Protein AF-A0A225VNF2-F1 (afdb_monomer_lite)

Foldseek 3Di:
DPELPVVDAQPAFLFWAFDAFDQDPDPDDLQVVCVVRVHDQRPEPPPPDAEAQDPVQKHAYPHPDDAFAKKFKDKAPRTFDIDSGCCVVPVVRMDGHQLLVVPDQKIKIKMWTWGRRDGGIGIHIHIGIYGDNHPPPPDDDDDDDDDDDDDDDDDDDDDDDDDDDDDDPDDDPDDDDPDPAQQKAFDVVQNVCGVVQSVVVVVVSHDPNTMDGD

pLDDT: mean 75.97, std 22.88, range [27.72, 98.06]

Sequence (214 aa):
MPTFSDIYNKNAPSAFKDGTPGPYTGTEGIKDLADAAGSTCGKTDTKAAPVAAPSNGVVTFDISAVHIGPCELWLDDTLMANATNCWTTYADKTIPLDYSKCSGSQCQIRWVWLATHNDPWEIFDNCVNVVGGSSASTGTTTDKPTTEMPSPTPVLPSSASSDTTPGTVAPSNASISSSNACSFRGNAGNEKYNDWCESNCNAGYCPASLCEAC

Organism: NCBI:txid4795

Radius of gyration: 23.55 Å; chains: 1; bounding box: 59×45×67 Å

Secondary structure (DSSP, 8-state):
--EE--TTTTTS-SEEE---SSS----S-HHHHHHHTT-SSTT--TTSPPEEPPTT-EEEE-------S-EEEEETTEEEEEESSHHHHTTTSEEE--GGG--SSSEEEEEEEEE-SSSSEEEEEEEEEEE--S----------------PPPPPPPPP----------PPP-------S--SEEEPTT-GGGHHHHHHHHTTT---TTTEEE-

Structure (mmCIF, N/CA/C/O backbone):
data_AF-A0A225VNF2-F1
#
_entry.id   AF-A0A225VNF2-F1
#
loop_
_atom_site.group_PDB
_atom_site.id
_atom_site.type_symbol
_atom_site.label_atom_id
_atom_site.label_alt_id
_atom_site.label_comp_id
_atom_site.label_asym_id
_atom_site.label_entity_id
_atom_site.label_seq_id
_atom_site.pdbx_PDB_ins_code
_atom_site.Cartn_x
_atom_site.Cartn_y
_atom_site.Cartn_z
_atom_site.occupancy
_atom_site.B_iso_or_equiv
_atom_site.auth_seq_id
_atom_site.auth_comp_id
_atom_site.auth_asym_id
_atom_site.auth_atom_id
_atom_site.pdbx_PDB_model_num
ATOM 1 N N . MET A 1 1 ? -0.288 -0.025 22.483 1.00 36.25 1 MET A N 1
ATOM 2 C CA . MET A 1 1 ? -0.308 0.605 21.149 1.00 36.25 1 MET A CA 1
ATOM 3 C C . MET A 1 1 ? -0.497 -0.519 20.147 1.00 36.25 1 MET A C 1
ATOM 5 O O . MET A 1 1 ? 0.187 -1.519 20.340 1.00 36.25 1 MET A O 1
ATOM 9 N N . PRO A 1 2 ? -1.409 -0.433 19.164 1.00 41.34 2 PRO A N 1
ATOM 10 C CA . PRO A 1 2 ? -1.357 -1.298 17.990 1.00 41.34 2 PRO A CA 1
ATOM 11 C C . PRO A 1 2 ? -0.061 -0.981 17.249 1.00 41.34 2 PRO A C 1
ATOM 13 O O . PRO A 1 2 ? 0.003 -0.139 16.362 1.00 41.34 2 PRO A O 1
A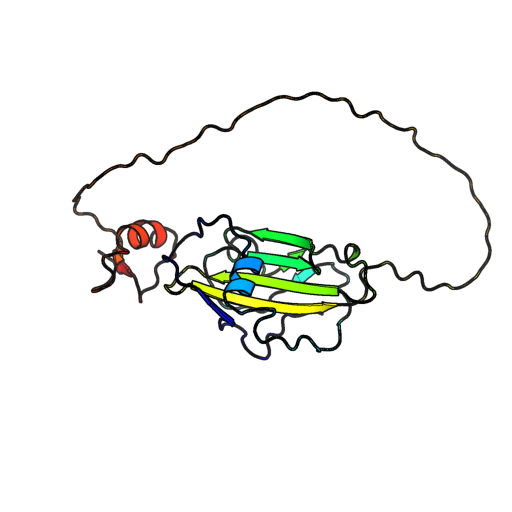TOM 16 N N . THR A 1 3 ? 1.020 -1.591 17.701 1.00 42.09 3 THR A N 1
ATOM 17 C CA . THR A 1 3 ? 2.188 -1.777 16.870 1.00 42.09 3 THR A CA 1
ATOM 18 C C . THR A 1 3 ? 1.824 -2.912 15.933 1.00 42.09 3 THR A C 1
ATOM 20 O O . THR A 1 3 ? 1.330 -3.948 16.387 1.00 42.09 3 THR A O 1
ATOM 23 N N . PHE A 1 4 ? 2.068 -2.736 14.636 1.00 47.78 4 PHE A N 1
ATOM 24 C CA . PHE A 1 4 ? 2.237 -3.870 13.734 1.00 47.78 4 PHE A CA 1
ATOM 25 C C . PHE A 1 4 ? 3.517 -4.593 14.170 1.00 47.78 4 PHE A C 1
ATOM 27 O O . PHE A 1 4 ? 4.576 -4.468 13.563 1.00 47.78 4 PHE A O 1
ATOM 34 N N . SER A 1 5 ? 3.443 -5.259 15.324 1.00 44.66 5 SER A N 1
ATOM 35 C CA . SER A 1 5 ? 4.448 -6.182 15.810 1.00 44.66 5 SER A CA 1
ATOM 36 C C . SER A 1 5 ? 4.280 -7.406 14.948 1.00 44.66 5 SER A C 1
ATOM 38 O O . SER A 1 5 ? 3.550 -8.335 15.289 1.00 44.66 5 SER A O 1
ATOM 40 N N . ASP A 1 6 ? 4.884 -7.353 13.778 1.00 46.56 6 ASP A N 1
ATOM 41 C CA . ASP A 1 6 ? 4.916 -8.477 12.881 1.00 46.56 6 ASP A CA 1
ATOM 42 C C . ASP A 1 6 ? 5.783 -9.576 13.516 1.00 46.56 6 ASP A C 1
ATOM 44 O O . ASP A 1 6 ? 6.998 -9.649 13.323 1.00 46.56 6 ASP A O 1
ATOM 48 N N . ILE A 1 7 ? 5.158 -10.395 14.367 1.00 41.72 7 ILE A N 1
ATOM 49 C CA . ILE A 1 7 ? 5.797 -11.533 15.036 1.00 41.72 7 ILE A CA 1
ATOM 50 C C . ILE A 1 7 ? 6.210 -12.599 14.004 1.00 41.72 7 ILE A C 1
ATOM 52 O O . ILE A 1 7 ? 7.045 -13.444 14.325 1.00 41.72 7 ILE A O 1
ATOM 56 N N . TYR A 1 8 ? 5.708 -12.553 12.762 1.00 42.06 8 TYR A N 1
ATOM 57 C CA . TYR A 1 8 ? 5.898 -13.641 11.801 1.00 42.06 8 TYR A CA 1
ATOM 58 C C . TYR A 1 8 ? 6.551 -13.261 10.463 1.00 42.06 8 TYR A C 1
ATOM 60 O O . TYR A 1 8 ? 6.953 -14.178 9.748 1.00 42.06 8 TYR A O 1
ATOM 68 N N . ASN A 1 9 ? 6.704 -11.980 10.112 1.00 52.78 9 ASN A N 1
ATOM 69 C CA . ASN A 1 9 ? 7.123 -11.578 8.765 1.00 52.78 9 ASN A CA 1
ATOM 70 C C . ASN A 1 9 ? 7.667 -10.133 8.635 1.00 52.78 9 ASN A C 1
ATOM 72 O O . ASN A 1 9 ? 7.593 -9.581 7.544 1.00 52.78 9 ASN A O 1
ATOM 76 N N . LYS A 1 10 ? 8.257 -9.528 9.685 1.00 59.28 10 LYS A N 1
ATOM 77 C CA . LYS A 1 10 ? 8.625 -8.084 9.766 1.00 59.28 10 LYS A CA 1
ATOM 78 C C . LYS A 1 10 ? 9.229 -7.434 8.505 1.00 59.28 10 LYS A C 1
ATOM 80 O O . LYS A 1 10 ? 9.106 -6.227 8.328 1.00 59.28 10 LYS A O 1
ATOM 85 N N . ASN A 1 11 ? 9.895 -8.209 7.646 1.00 64.81 11 ASN A N 1
ATOM 86 C CA . ASN A 1 11 ? 10.395 -7.768 6.340 1.00 64.81 11 ASN A CA 1
ATOM 87 C C . ASN A 1 11 ? 10.217 -8.829 5.231 1.00 64.81 11 ASN A C 1
ATOM 89 O O . ASN A 1 11 ? 11.009 -8.867 4.296 1.00 64.81 11 ASN A O 1
ATOM 93 N N . ALA A 1 12 ? 9.244 -9.733 5.344 1.00 79.75 12 ALA A N 1
ATOM 94 C CA . ALA A 1 12 ? 9.012 -10.792 4.369 1.00 79.75 12 ALA A CA 1
ATOM 95 C C . ALA A 1 12 ? 7.619 -10.667 3.729 1.00 79.75 12 ALA A C 1
ATOM 97 O O . ALA A 1 12 ? 6.633 -10.426 4.434 1.00 79.75 12 ALA A O 1
ATOM 98 N N . PRO A 1 13 ? 7.513 -10.870 2.406 1.00 89.69 13 PRO A N 1
ATOM 99 C CA . PRO A 1 13 ? 6.234 -10.837 1.721 1.00 89.69 13 PRO A CA 1
ATOM 100 C C . PRO A 1 13 ? 5.312 -11.968 2.190 1.00 89.69 13 PRO A C 1
ATOM 102 O O . PRO A 1 13 ? 5.735 -13.044 2.628 1.00 89.69 13 PRO A O 1
ATOM 105 N N . SER A 1 14 ? 4.019 -11.694 2.099 1.00 91.38 14 SER A N 1
ATOM 106 C CA . SER A 1 14 ? 2.922 -12.630 2.347 1.00 91.38 14 SER A CA 1
ATOM 107 C C . SER A 1 14 ? 2.459 -13.347 1.077 1.00 91.38 14 SER A C 1
ATOM 109 O O . SER A 1 14 ? 1.988 -14.478 1.153 1.00 91.38 14 SER A O 1
ATOM 111 N N . ALA A 1 15 ? 2.641 -12.708 -0.078 1.00 94.75 15 ALA A N 1
ATOM 112 C CA . ALA A 1 15 ? 2.385 -13.262 -1.397 1.00 94.75 15 ALA A CA 1
ATOM 113 C C . ALA A 1 15 ? 3.291 -12.595 -2.436 1.00 94.75 15 ALA A C 1
ATOM 115 O O . ALA A 1 15 ? 3.963 -11.599 -2.155 1.00 94.75 15 ALA A O 1
ATOM 116 N N . PHE A 1 16 ? 3.283 -13.154 -3.640 1.00 94.69 16 PHE A N 1
ATOM 117 C CA . PHE A 1 16 ? 4.017 -12.643 -4.787 1.00 94.69 16 PHE A CA 1
ATOM 118 C C . PHE A 1 16 ? 3.065 -12.446 -5.957 1.00 94.69 16 PHE A C 1
ATOM 120 O O . PHE A 1 16 ? 2.066 -13.158 -6.085 1.00 94.69 16 PHE A O 1
ATOM 127 N N . LYS A 1 17 ? 3.397 -11.495 -6.822 1.00 94.31 17 LYS A N 1
ATOM 128 C CA . LYS A 1 17 ? 2.670 -11.245 -8.060 1.00 94.31 17 LYS A CA 1
ATOM 129 C C . LYS A 1 17 ? 3.661 -10.912 -9.163 1.00 94.31 17 LYS A C 1
ATOM 131 O O . LYS A 1 17 ? 4.466 -10.007 -8.993 1.00 94.31 17 LYS A O 1
ATOM 136 N N . ASP A 1 18 ? 3.563 -11.598 -10.296 1.00 92.69 18 ASP A N 1
ATOM 137 C CA . ASP A 1 18 ? 4.374 -11.269 -11.469 1.00 92.69 18 ASP A CA 1
ATOM 138 C C . ASP A 1 18 ? 4.169 -9.805 -11.865 1.00 92.69 18 ASP A C 1
ATOM 140 O O . ASP A 1 18 ? 3.033 -9.310 -11.922 1.00 92.69 18 ASP A O 1
ATOM 144 N N . GLY A 1 19 ? 5.270 -9.118 -12.150 1.00 88.69 19 GLY A N 1
ATOM 145 C CA . GLY A 1 19 ? 5.225 -7.715 -12.509 1.00 88.69 19 GLY A CA 1
ATOM 146 C C . GLY A 1 19 ? 6.589 -7.171 -12.891 1.00 88.69 19 GLY A C 1
ATOM 147 O O . GLY A 1 19 ? 7.619 -7.550 -12.340 1.00 88.69 19 GLY A O 1
ATOM 148 N N . THR A 1 20 ? 6.594 -6.255 -13.855 1.00 87.19 20 THR A N 1
ATOM 149 C CA . THR A 1 20 ? 7.816 -5.560 -14.256 1.00 87.19 20 THR A CA 1
ATOM 150 C C . THR A 1 20 ? 8.301 -4.704 -13.086 1.00 87.19 20 THR A C 1
ATOM 152 O O . THR A 1 20 ? 7.505 -3.914 -12.568 1.00 87.19 20 THR A O 1
ATOM 155 N N . PRO A 1 21 ? 9.573 -4.798 -12.663 1.00 86.44 21 PRO A N 1
ATOM 156 C CA . PRO A 1 21 ? 10.113 -3.917 -11.641 1.00 86.44 21 PRO A CA 1
ATOM 157 C C . PRO A 1 21 ? 9.869 -2.444 -12.001 1.00 86.44 21 PRO A C 1
ATOM 159 O O . PRO A 1 21 ? 9.884 -2.085 -13.179 1.00 86.44 21 PRO A O 1
ATOM 162 N N . GLY A 1 22 ? 9.638 -1.585 -11.006 1.00 82.31 22 GLY A N 1
ATOM 163 C CA . GLY A 1 22 ? 9.434 -0.145 -11.178 1.00 82.31 22 GLY A CA 1
ATOM 164 C C . GLY A 1 22 ? 8.163 0.435 -10.595 1.00 82.31 22 GLY A C 1
ATOM 165 O O . GLY A 1 22 ? 7.455 -0.238 -9.854 1.00 82.31 22 GLY A O 1
ATOM 166 N N . PRO A 1 23 ? 7.874 1.713 -10.887 1.00 86.81 23 PRO A N 1
ATOM 167 C CA . PRO A 1 23 ? 6.645 2.347 -10.440 1.00 86.81 23 PRO A CA 1
ATOM 168 C C . PRO A 1 23 ? 5.425 1.539 -10.886 1.00 86.81 23 PRO A C 1
ATOM 170 O O . PRO A 1 23 ? 5.296 1.183 -12.057 1.00 86.81 23 PRO A O 1
ATOM 173 N N . TYR A 1 24 ? 4.522 1.264 -9.948 1.00 91.31 24 TYR A N 1
ATOM 174 C CA . TYR A 1 24 ? 3.255 0.622 -10.270 1.00 91.31 24 TYR A CA 1
ATOM 175 C C . TYR A 1 24 ? 2.415 1.549 -11.158 1.00 91.31 24 TYR A C 1
ATOM 177 O O . TYR A 1 24 ? 2.185 2.707 -10.810 1.00 91.31 24 TYR A O 1
ATOM 185 N N . THR A 1 25 ? 1.971 1.038 -12.306 1.00 88.12 25 THR A N 1
ATOM 186 C CA . THR A 1 25 ? 1.161 1.772 -13.299 1.00 88.12 25 THR A CA 1
ATOM 187 C C . THR A 1 25 ? -0.243 1.190 -13.470 1.00 88.12 25 THR A C 1
ATOM 189 O O . THR A 1 25 ? -0.999 1.659 -14.320 1.00 88.12 25 THR A O 1
ATOM 192 N N . GLY A 1 26 ? -0.594 0.173 -12.674 1.00 88.94 26 GLY A N 1
ATOM 193 C CA . GLY A 1 26 ? -1.927 -0.419 -12.678 1.00 88.94 26 GLY A CA 1
ATOM 194 C C . GLY A 1 26 ? -2.976 0.507 -12.064 1.00 88.94 26 GLY A C 1
ATOM 195 O O . GLY A 1 26 ? -2.665 1.482 -11.377 1.00 88.94 26 GLY A O 1
ATOM 196 N N . THR A 1 27 ? -4.238 0.187 -12.325 1.00 89.44 27 THR A N 1
ATOM 197 C CA . THR A 1 27 ? -5.405 0.908 -11.787 1.00 89.44 27 THR A CA 1
ATOM 198 C C . THR A 1 27 ? -6.123 0.120 -10.698 1.00 89.44 27 THR A C 1
ATOM 200 O O . THR A 1 27 ? -7.047 0.630 -10.072 1.00 89.44 27 THR A O 1
ATOM 203 N N . GLU A 1 28 ? -5.737 -1.138 -10.504 1.00 91.25 28 GLU A N 1
ATOM 204 C CA . GLU A 1 28 ? -6.286 -2.035 -9.501 1.00 91.25 28 GLU A CA 1
ATOM 205 C C . GLU A 1 28 ? -5.908 -1.567 -8.095 1.00 91.25 28 GLU A C 1
ATOM 207 O O . GLU A 1 28 ? -4.779 -1.117 -7.870 1.00 91.25 28 GLU A O 1
ATOM 212 N N . GLY A 1 29 ? -6.844 -1.724 -7.154 1.00 94.69 29 GLY A N 1
ATOM 213 C CA . GLY A 1 29 ? -6.576 -1.531 -5.735 1.00 94.69 29 GLY A CA 1
ATOM 214 C C . GLY A 1 29 ? -5.552 -2.548 -5.239 1.00 94.69 29 GLY A C 1
ATOM 215 O O . GLY A 1 29 ? -5.590 -3.729 -5.596 1.00 94.69 29 GLY A O 1
ATOM 216 N N . ILE A 1 30 ? -4.624 -2.103 -4.401 1.00 97.25 30 ILE A N 1
ATOM 217 C CA . ILE A 1 30 ? -3.528 -2.941 -3.904 1.00 97.25 30 ILE A CA 1
ATOM 218 C C . ILE A 1 30 ? -4.056 -4.041 -2.980 1.00 97.25 30 ILE A C 1
ATOM 220 O O . ILE A 1 30 ? -3.570 -5.172 -3.030 1.00 97.25 30 ILE A O 1
ATOM 224 N N . LYS A 1 31 ? -5.102 -3.752 -2.202 1.00 97.19 31 LYS A N 1
ATOM 225 C CA . LYS A 1 31 ? -5.851 -4.756 -1.440 1.00 97.19 31 LYS A CA 1
ATOM 226 C C . LYS A 1 31 ? -6.441 -5.847 -2.338 1.00 97.19 31 LYS A C 1
ATOM 228 O O . LYS A 1 31 ? -6.305 -7.023 -2.014 1.00 97.19 31 LYS A O 1
ATOM 233 N N . ASP A 1 32 ? -7.038 -5.479 -3.469 1.00 96.81 32 ASP A N 1
ATOM 234 C CA . ASP A 1 32 ? -7.633 -6.448 -4.397 1.00 96.81 32 ASP A CA 1
ATOM 235 C C . ASP A 1 32 ? -6.554 -7.305 -5.075 1.00 96.81 32 ASP A C 1
ATOM 237 O O . ASP A 1 32 ? -6.740 -8.508 -5.265 1.00 96.81 32 ASP A O 1
ATOM 241 N N . LEU A 1 33 ? -5.391 -6.719 -5.384 1.00 96.31 33 LEU A N 1
ATOM 242 C CA . LEU A 1 33 ? -4.228 -7.469 -5.862 1.00 96.31 33 LEU A CA 1
ATOM 243 C C . LEU A 1 33 ? -3.714 -8.473 -4.826 1.00 96.31 33 LEU A C 1
ATOM 245 O O . LEU A 1 33 ? -3.359 -9.591 -5.199 1.00 96.31 33 LEU A O 1
ATOM 249 N N . ALA A 1 34 ? -3.676 -8.092 -3.548 1.00 96.81 34 ALA A N 1
ATOM 250 C CA . ALA A 1 34 ? -3.314 -8.999 -2.465 1.00 96.81 34 ALA A CA 1
ATOM 251 C C . ALA A 1 34 ? -4.316 -10.151 -2.345 1.00 96.81 34 ALA A C 1
ATOM 253 O O . ALA A 1 34 ? -3.901 -11.311 -2.347 1.00 96.81 34 ALA A O 1
ATOM 254 N N . ASP A 1 35 ? -5.615 -9.844 -2.351 1.00 96.62 35 ASP A N 1
ATOM 255 C CA . ASP A 1 35 ? -6.683 -10.844 -2.281 1.00 96.62 35 ASP A CA 1
ATOM 256 C C . ASP A 1 35 ? -6.606 -11.820 -3.475 1.00 96.62 35 ASP A C 1
ATOM 258 O O . ASP A 1 35 ? -6.657 -13.039 -3.292 1.00 96.62 35 ASP A O 1
ATOM 262 N N . ALA A 1 36 ? -6.376 -11.317 -4.694 1.00 96.50 36 ALA A N 1
ATOM 263 C CA . ALA A 1 36 ? -6.191 -12.139 -5.894 1.00 96.50 36 ALA A CA 1
ATOM 264 C C . ALA A 1 36 ? -4.919 -13.007 -5.855 1.00 96.50 36 ALA A C 1
ATOM 266 O O . ALA A 1 36 ? -4.900 -14.099 -6.424 1.00 96.50 36 ALA A O 1
ATOM 267 N N . ALA A 1 37 ? -3.868 -12.548 -5.170 1.00 95.62 37 ALA A N 1
ATOM 268 C CA . ALA A 1 37 ? -2.642 -13.310 -4.928 1.00 95.62 37 ALA A CA 1
ATOM 269 C C . ALA A 1 37 ? -2.766 -14.296 -3.747 1.00 95.62 37 ALA A C 1
ATOM 271 O O . ALA A 1 37 ? -1.788 -14.950 -3.381 1.00 95.62 37 ALA A O 1
ATOM 272 N N . GLY A 1 38 ? -3.955 -14.417 -3.146 1.00 94.75 38 GLY A N 1
ATOM 273 C CA . GLY A 1 38 ? -4.221 -15.311 -2.020 1.00 94.75 38 GLY A CA 1
ATOM 274 C C . GLY A 1 38 ? -3.719 -14.788 -0.673 1.00 94.75 38 GLY A C 1
ATOM 275 O O . GLY A 1 38 ? -3.610 -15.570 0.270 1.00 94.75 38 GLY A O 1
ATOM 276 N N . SER A 1 39 ? -3.412 -13.492 -0.569 1.00 93.88 39 SER A N 1
ATOM 277 C CA . SER A 1 39 ? -3.064 -12.842 0.691 1.00 93.88 39 SER A CA 1
ATOM 278 C C . SER A 1 39 ? -4.239 -12.023 1.209 1.00 93.88 39 SER A C 1
ATOM 280 O O . SER A 1 39 ? -4.596 -10.992 0.645 1.00 93.88 39 SER A O 1
ATOM 282 N N . THR A 1 40 ? -4.830 -12.491 2.306 1.00 93.56 40 THR A N 1
ATOM 283 C CA . THR A 1 40 ? -5.844 -11.754 3.060 1.00 93.56 40 THR A CA 1
ATOM 284 C C . THR A 1 40 ? -5.392 -11.706 4.512 1.00 93.56 40 THR A C 1
ATOM 286 O O . THR A 1 40 ? -5.484 -12.703 5.227 1.00 93.56 40 THR A O 1
ATOM 289 N N . CYS A 1 41 ? -4.861 -10.554 4.929 1.00 91.06 41 CYS A N 1
ATOM 290 C CA . CYS A 1 41 ? -4.147 -10.348 6.194 1.00 91.06 41 CYS A CA 1
ATOM 291 C C . CYS A 1 41 ? -2.802 -11.085 6.307 1.00 91.06 41 CYS A C 1
ATOM 293 O O . CYS A 1 41 ? -2.272 -11.233 7.414 1.00 91.06 41 CYS A O 1
ATOM 295 N N . GLY A 1 42 ? -2.241 -11.544 5.186 1.00 88.75 42 GLY A N 1
ATOM 296 C CA . GLY A 1 42 ? -0.960 -12.243 5.136 1.00 88.75 42 GLY A CA 1
ATOM 297 C C . GLY A 1 42 ? -0.819 -13.350 6.185 1.00 88.75 42 GLY A C 1
ATOM 298 O O . GLY A 1 42 ? -1.582 -14.312 6.195 1.00 88.75 42 GLY A O 1
ATOM 299 N N . LYS A 1 43 ? 0.177 -13.226 7.072 1.00 82.44 43 LYS A N 1
ATOM 300 C CA . LYS A 1 43 ? 0.427 -14.179 8.176 1.00 82.44 43 LYS A CA 1
ATOM 301 C C . LYS A 1 43 ? -0.108 -13.716 9.534 1.00 82.44 43 LYS A C 1
ATOM 303 O O . LYS A 1 43 ? 0.230 -14.303 10.561 1.00 82.44 43 LYS A O 1
ATOM 308 N N . THR A 1 44 ? -0.914 -12.660 9.555 1.00 84.50 44 THR A N 1
ATOM 309 C CA . THR A 1 44 ? -1.537 -12.162 10.784 1.00 84.50 44 THR A CA 1
ATOM 310 C C . THR A 1 44 ? -2.495 -13.215 11.342 1.00 84.50 44 THR A C 1
ATOM 312 O O . THR A 1 44 ? -3.296 -13.782 10.599 1.00 84.50 44 THR A O 1
ATOM 315 N N . A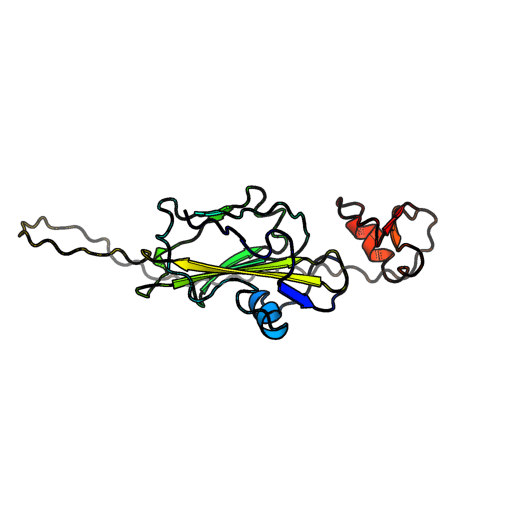SP A 1 45 ? -2.485 -13.435 12.659 1.00 82.62 45 ASP A N 1
ATOM 316 C CA . ASP A 1 45 ? -3.583 -14.147 13.314 1.00 82.62 45 ASP A CA 1
ATOM 317 C C . ASP A 1 45 ? -4.849 -13.277 13.299 1.00 82.62 45 ASP A C 1
ATOM 319 O O . ASP A 1 45 ? -5.020 -12.364 14.109 1.00 82.62 45 ASP A O 1
ATOM 323 N N . THR A 1 46 ? -5.762 -13.571 12.377 1.00 80.06 46 THR A N 1
ATOM 324 C CA . THR A 1 46 ? -7.034 -12.848 12.229 1.00 80.06 46 THR A CA 1
ATOM 325 C C . THR A 1 46 ? -7.965 -13.010 13.431 1.00 80.06 46 THR A C 1
ATOM 327 O O . THR A 1 46 ? -8.907 -12.230 13.586 1.00 80.06 46 THR A O 1
ATOM 330 N N . LYS A 1 47 ? -7.699 -13.981 14.313 1.00 82.56 47 LYS A N 1
ATOM 331 C CA . LYS A 1 47 ? -8.453 -14.230 15.548 1.00 82.56 47 LYS A CA 1
ATOM 332 C C . LYS A 1 47 ? -7.805 -13.606 16.780 1.00 82.56 47 LYS A C 1
ATOM 334 O O . LYS A 1 47 ? -8.348 -13.763 17.875 1.00 82.56 47 LYS A O 1
ATOM 339 N N . ALA A 1 48 ? -6.682 -12.906 16.622 1.00 84.44 48 ALA A N 1
ATOM 340 C CA . ALA A 1 48 ? -6.050 -12.195 17.719 1.00 84.44 48 ALA A CA 1
ATOM 341 C C . ALA A 1 48 ? -7.053 -11.246 18.392 1.00 84.44 48 ALA A C 1
ATOM 343 O O . ALA A 1 48 ? -7.844 -10.565 17.724 1.00 84.44 48 ALA A O 1
ATOM 344 N N . ALA A 1 49 ? -7.009 -11.217 19.728 1.00 89.38 49 ALA A N 1
ATOM 345 C CA . ALA A 1 49 ? -7.851 -10.333 20.520 1.00 89.38 49 ALA A CA 1
ATOM 346 C C . ALA A 1 49 ? -7.620 -8.874 20.092 1.00 89.38 49 ALA A C 1
ATOM 348 O O . ALA A 1 49 ? -6.469 -8.476 19.882 1.00 89.38 49 ALA A O 1
ATOM 349 N N . PRO A 1 50 ? -8.685 -8.070 19.960 1.00 89.94 50 PRO A N 1
ATOM 350 C CA . PRO A 1 50 ? -8.531 -6.706 19.507 1.00 89.94 50 PRO A CA 1
ATOM 351 C C . PRO A 1 50 ? -7.811 -5.858 20.551 1.00 89.94 50 PRO A C 1
ATOM 353 O O . PRO A 1 50 ? -7.932 -6.067 21.761 1.00 89.94 50 PRO A O 1
ATOM 356 N N . VAL A 1 51 ? -7.099 -4.846 20.074 1.00 90.00 51 VAL A N 1
ATOM 357 C CA . VAL A 1 51 ? -6.415 -3.869 20.922 1.00 90.00 51 VAL A CA 1
ATOM 358 C C . VAL A 1 51 ? -7.163 -2.540 20.927 1.00 90.00 51 VAL A C 1
ATOM 360 O O . VAL A 1 51 ? -7.890 -2.212 19.995 1.00 90.00 51 VAL A O 1
ATOM 363 N N . ALA A 1 52 ? -6.999 -1.744 21.982 1.00 90.69 52 ALA A N 1
ATOM 364 C CA . ALA A 1 52 ? -7.585 -0.408 22.009 1.00 90.69 52 ALA A CA 1
ATOM 365 C C . ALA A 1 52 ? -6.983 0.476 20.904 1.00 90.69 52 ALA A C 1
ATOM 367 O O . ALA A 1 52 ? -5.763 0.472 20.696 1.00 90.69 52 ALA A O 1
ATOM 368 N N . ALA A 1 53 ? -7.838 1.255 20.240 1.00 90.19 53 ALA A N 1
ATOM 369 C CA . ALA A 1 53 ? -7.413 2.292 19.315 1.00 90.19 53 ALA A CA 1
ATOM 370 C C . ALA A 1 53 ? -6.409 3.249 20.004 1.00 90.19 53 ALA A C 1
ATOM 372 O O . ALA A 1 53 ? -6.599 3.608 21.172 1.00 90.19 53 ALA A O 1
ATOM 373 N N . PRO A 1 54 ? -5.329 3.669 19.321 1.00 87.62 54 PRO A N 1
ATOM 374 C CA . PRO A 1 54 ? -4.416 4.684 19.824 1.00 87.62 54 PRO A CA 1
ATOM 375 C C . PRO A 1 54 ? -5.161 5.992 20.082 1.00 87.62 54 PRO A C 1
ATOM 377 O O . PRO A 1 54 ? -5.857 6.502 19.206 1.00 87.62 54 PRO A O 1
ATOM 380 N N . SER A 1 55 ? -4.940 6.597 21.247 1.00 86.62 55 SER A N 1
ATOM 381 C CA . SER A 1 55 ? -5.534 7.895 21.585 1.00 86.62 55 SER A CA 1
ATOM 382 C C . SER A 1 55 ? -5.036 9.046 20.706 1.00 86.62 55 SER A C 1
ATOM 384 O O . SER A 1 55 ? -5.713 10.062 20.596 1.00 86.62 55 SER A O 1
ATOM 386 N N . ASN A 1 56 ? -3.869 8.898 20.074 1.00 89.44 56 ASN A N 1
ATOM 387 C CA . ASN A 1 56 ? -3.329 9.869 19.124 1.00 89.44 56 ASN A CA 1
ATOM 388 C C . ASN A 1 56 ? -3.854 9.679 17.690 1.00 89.44 56 ASN A C 1
ATOM 390 O O . ASN A 1 56 ? -3.482 10.464 16.825 1.00 89.44 56 ASN A O 1
ATOM 394 N N . GLY A 1 57 ? -4.684 8.661 17.423 1.00 91.12 57 GLY A N 1
ATOM 395 C CA . GLY A 1 57 ? -5.266 8.426 16.099 1.00 91.12 57 GLY A CA 1
ATOM 396 C C . GLY A 1 57 ? -4.244 8.057 15.019 1.00 91.12 57 GLY A C 1
ATOM 397 O O . GLY A 1 57 ? -4.482 8.306 13.843 1.00 91.12 57 GLY A O 1
ATOM 398 N N . VAL A 1 58 ? -3.094 7.491 15.395 1.00 92.06 58 VAL A N 1
ATOM 399 C CA . VAL A 1 58 ? -2.002 7.189 14.459 1.00 92.06 58 VAL A CA 1
ATOM 400 C C . VAL A 1 58 ? -1.714 5.694 14.422 1.00 92.06 58 VAL A C 1
ATOM 402 O O . VAL A 1 58 ? -1.539 5.055 15.458 1.00 92.06 58 VAL A O 1
ATOM 405 N N . VAL A 1 59 ? -1.624 5.145 13.215 1.00 91.25 59 VAL A N 1
ATOM 406 C CA . VAL A 1 59 ? -1.029 3.835 12.948 1.00 91.25 59 VAL A CA 1
ATOM 407 C C . VAL A 1 59 ? 0.484 3.991 12.817 1.00 91.25 59 VAL A C 1
ATOM 409 O O . VAL A 1 59 ? 0.953 4.896 12.130 1.00 91.25 59 VAL A O 1
ATOM 412 N N . THR A 1 60 ? 1.253 3.106 13.454 1.00 89.06 60 THR A N 1
ATOM 413 C CA . THR A 1 60 ? 2.722 3.103 13.379 1.00 89.06 60 THR A CA 1
ATOM 414 C C . THR A 1 60 ? 3.233 1.760 12.876 1.00 89.06 60 THR A C 1
ATOM 416 O O . THR A 1 60 ? 2.855 0.707 13.399 1.00 89.06 60 THR A O 1
ATOM 419 N N . PHE A 1 61 ? 4.132 1.805 11.895 1.00 81.81 61 PHE A N 1
ATOM 420 C CA . PHE A 1 61 ? 4.761 0.625 11.312 1.00 81.81 61 PHE A CA 1
ATOM 421 C C . PHE A 1 61 ? 6.141 0.388 11.917 1.00 81.81 61 PHE A C 1
ATOM 423 O O . PHE A 1 61 ? 7.016 1.254 11.877 1.00 81.81 61 PHE A O 1
ATOM 430 N N . ASP A 1 62 ? 6.368 -0.822 12.421 1.00 79.75 62 ASP A N 1
ATOM 431 C CA . ASP A 1 62 ? 7.700 -1.290 12.804 1.00 79.75 62 ASP A CA 1
ATOM 432 C C . ASP A 1 62 ? 8.333 -2.061 11.637 1.00 79.75 62 ASP A C 1
ATOM 434 O O . ASP A 1 62 ? 8.586 -3.259 11.715 1.00 79.75 62 ASP A O 1
ATOM 438 N N . ILE A 1 63 ? 8.554 -1.360 10.522 1.00 75.44 63 ILE A N 1
ATOM 439 C CA . ILE A 1 63 ? 9.203 -1.897 9.318 1.00 75.44 63 ILE A CA 1
ATOM 440 C C . ILE A 1 63 ? 10.604 -1.304 9.165 1.00 75.44 63 ILE A C 1
ATOM 442 O O . ILE A 1 63 ? 10.828 -0.120 9.429 1.00 75.44 63 ILE A O 1
ATOM 446 N N . SER A 1 64 ? 11.571 -2.116 8.744 1.00 76.44 64 SER A N 1
ATOM 447 C CA . SER A 1 64 ? 12.923 -1.649 8.381 1.00 76.44 64 SER A CA 1
ATOM 448 C C . SER A 1 64 ? 13.203 -1.750 6.885 1.00 76.44 64 SER A C 1
ATOM 450 O O . SER A 1 64 ? 14.159 -1.142 6.411 1.00 76.44 64 SER A O 1
ATOM 452 N N . ALA A 1 65 ? 12.388 -2.522 6.167 1.00 73.94 65 ALA A N 1
ATOM 453 C CA . ALA A 1 65 ? 12.468 -2.678 4.729 1.00 73.94 65 ALA A CA 1
ATOM 454 C C . ALA A 1 65 ? 12.248 -1.345 4.000 1.00 73.94 65 ALA A C 1
ATOM 456 O O . ALA A 1 65 ? 11.377 -0.555 4.364 1.00 73.94 65 ALA A O 1
ATOM 457 N N . VAL A 1 66 ? 13.046 -1.131 2.953 1.00 82.56 66 VAL A N 1
ATOM 458 C CA . VAL A 1 66 ? 12.975 0.033 2.069 1.00 82.56 66 VAL A CA 1
ATOM 459 C C . VAL A 1 66 ? 12.624 -0.468 0.680 1.00 82.56 66 VAL A C 1
ATOM 461 O O . VAL A 1 66 ? 13.481 -1.000 -0.026 1.00 82.56 66 VAL A O 1
ATOM 464 N N . HIS A 1 67 ? 11.363 -0.310 0.294 1.00 87.06 67 HIS A N 1
ATOM 465 C CA . HIS A 1 67 ? 10.877 -0.743 -1.009 1.00 87.06 67 HIS A CA 1
ATOM 466 C C . HIS A 1 67 ? 10.159 0.397 -1.726 1.00 87.06 67 HIS A C 1
ATOM 468 O O . HIS A 1 67 ? 9.560 1.274 -1.109 1.00 87.06 67 HIS A O 1
ATOM 474 N N . ILE A 1 68 ? 10.230 0.401 -3.053 1.00 87.38 68 ILE A N 1
ATOM 475 C CA . ILE A 1 68 ? 9.350 1.251 -3.855 1.00 87.38 68 ILE A CA 1
ATOM 476 C C . ILE A 1 68 ? 8.011 0.562 -4.040 1.00 87.38 68 ILE A C 1
ATOM 478 O O . ILE A 1 68 ? 7.945 -0.665 -4.059 1.00 87.38 68 ILE A O 1
ATOM 482 N N . GLY A 1 69 ? 6.976 1.370 -4.227 1.00 93.31 69 GLY A N 1
ATOM 483 C CA . GLY A 1 69 ? 5.668 0.908 -4.658 1.00 93.31 69 GLY A CA 1
ATOM 484 C C . GLY A 1 69 ? 4.530 1.360 -3.744 1.00 93.31 69 GLY A C 1
ATOM 485 O O . GLY A 1 69 ? 4.766 1.969 -2.688 1.00 93.31 69 GLY A O 1
ATOM 486 N N . PRO A 1 70 ? 3.290 1.137 -4.195 1.00 97.38 70 PRO A N 1
ATOM 487 C CA . PRO A 1 70 ? 2.106 1.733 -3.605 1.00 97.38 70 PRO A CA 1
ATOM 488 C C . PRO A 1 70 ? 1.635 0.984 -2.361 1.00 97.38 70 PRO A C 1
ATOM 490 O O . PRO A 1 70 ? 1.806 -0.230 -2.250 1.00 97.38 70 PRO A O 1
ATO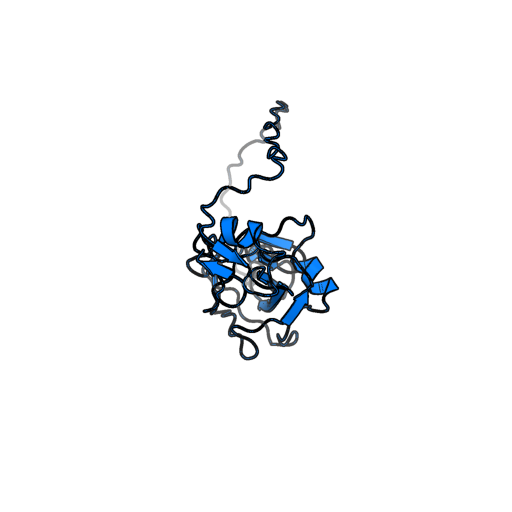M 493 N N . CYS A 1 71 ? 0.991 1.698 -1.442 1.00 96.44 71 CYS A N 1
ATOM 494 C CA . CYS A 1 71 ? 0.329 1.089 -0.295 1.00 96.44 71 CYS A CA 1
ATOM 495 C C . CYS A 1 71 ? -1.052 1.676 -0.035 1.00 96.44 71 CYS A C 1
ATOM 497 O O . CYS A 1 71 ? -1.362 2.797 -0.441 1.00 96.44 71 CYS A O 1
ATOM 499 N N . GLU A 1 72 ? -1.854 0.908 0.689 1.00 98.06 72 GLU A N 1
ATOM 500 C CA . GLU A 1 72 ? -3.194 1.258 1.132 1.00 98.06 72 GLU A CA 1
ATOM 501 C C . GLU A 1 72 ? -3.358 0.914 2.614 1.00 98.06 72 GLU A C 1
ATOM 503 O O . GLU A 1 72 ? -2.850 -0.101 3.097 1.00 98.06 72 GLU A O 1
ATOM 508 N N . LEU A 1 73 ? -4.096 1.755 3.333 1.00 97.19 73 LEU A N 1
ATOM 509 C CA . LEU A 1 73 ? -4.545 1.517 4.697 1.00 97.19 73 LEU A CA 1
ATOM 510 C C . LEU A 1 73 ? -6.070 1.529 4.719 1.00 97.19 73 LEU A C 1
ATOM 512 O O . LEU A 1 73 ? -6.700 2.521 4.349 1.00 97.19 73 LEU A O 1
ATOM 516 N N . TRP A 1 74 ? -6.644 0.442 5.207 1.00 97.31 74 TRP A N 1
ATOM 517 C CA . TRP A 1 74 ? -8.075 0.209 5.286 1.00 97.31 74 TRP A CA 1
ATOM 518 C C . TRP A 1 74 ? -8.519 0.086 6.741 1.00 97.31 74 TRP A C 1
ATOM 520 O O . TRP A 1 74 ? -7.774 -0.416 7.586 1.00 97.31 74 TRP A O 1
ATOM 530 N N . LEU A 1 75 ? -9.742 0.530 7.015 1.00 95.69 75 LEU A N 1
ATOM 531 C CA . LEU A 1 75 ? -10.490 0.225 8.230 1.00 95.69 75 LEU A CA 1
ATOM 532 C C . LEU A 1 75 ? -11.783 -0.475 7.809 1.00 95.69 75 LEU A C 1
ATOM 534 O O . LEU A 1 75 ? -12.646 0.141 7.181 1.00 95.69 75 LEU A O 1
ATOM 538 N N . ASP A 1 76 ? -11.875 -1.762 8.122 1.00 94.06 76 ASP A N 1
ATOM 539 C CA . ASP A 1 76 ? -12.809 -2.703 7.506 1.00 94.06 76 ASP A CA 1
ATOM 540 C C . ASP A 1 76 ? -12.773 -2.551 5.972 1.00 94.06 76 ASP A C 1
ATOM 542 O O . ASP A 1 76 ? -11.711 -2.662 5.357 1.00 94.06 76 ASP A O 1
ATOM 546 N N . ASP A 1 77 ? -13.908 -2.228 5.356 1.00 93.75 77 ASP A N 1
ATOM 547 C CA . ASP A 1 77 ? -14.043 -2.039 3.909 1.00 93.75 77 ASP A CA 1
ATOM 548 C C . ASP A 1 77 ? -13.851 -0.579 3.459 1.00 93.75 77 ASP A C 1
ATOM 550 O O . ASP A 1 77 ? -14.119 -0.232 2.309 1.00 93.75 77 ASP A O 1
ATOM 554 N N . THR A 1 78 ? -13.405 0.311 4.352 1.00 95.31 78 THR A N 1
ATOM 555 C CA . THR A 1 78 ? -13.203 1.734 4.041 1.00 95.31 78 THR A CA 1
ATOM 556 C C . THR A 1 78 ? -11.728 2.031 3.798 1.00 95.31 78 THR A C 1
ATOM 558 O O . THR A 1 78 ? -10.901 1.818 4.684 1.00 95.31 78 THR A O 1
ATOM 561 N N . LEU A 1 79 ? -11.392 2.568 2.621 1.00 96.62 79 LEU A N 1
ATOM 562 C CA . LEU A 1 79 ? -10.042 3.052 2.327 1.00 96.62 79 LEU A CA 1
ATOM 563 C C . LEU A 1 79 ? -9.797 4.352 3.093 1.00 96.62 79 LEU A C 1
ATOM 565 O O . LEU A 1 79 ? -10.460 5.360 2.854 1.00 96.62 79 LEU A O 1
ATOM 569 N N . MET A 1 80 ? -8.832 4.328 4.004 1.00 96.50 80 MET A N 1
ATOM 570 C CA . MET A 1 80 ? -8.544 5.443 4.907 1.00 96.50 80 MET A CA 1
ATOM 571 C C . MET A 1 80 ? -7.344 6.263 4.442 1.00 96.50 80 MET A C 1
ATOM 573 O O . MET A 1 80 ? -7.325 7.478 4.625 1.00 96.50 80 MET A O 1
ATOM 577 N N . ALA A 1 81 ? -6.355 5.615 3.824 1.00 97.06 81 ALA A N 1
ATOM 578 C CA . ALA A 1 81 ? -5.197 6.276 3.233 1.00 97.06 81 ALA A CA 1
ATOM 579 C C . ALA A 1 81 ? -4.598 5.433 2.101 1.00 97.06 81 ALA A C 1
ATOM 581 O O . ALA A 1 81 ? -4.723 4.210 2.097 1.00 97.06 81 ALA A O 1
ATOM 582 N N . ASN A 1 82 ? -3.920 6.081 1.156 1.00 97.06 82 ASN A N 1
ATOM 583 C CA . ASN A 1 82 ? -3.117 5.417 0.135 1.00 97.06 82 ASN A CA 1
ATOM 584 C C . ASN A 1 82 ? -1.945 6.306 -0.295 1.00 97.06 82 ASN A C 1
ATOM 586 O O . ASN A 1 82 ? -1.964 7.522 -0.096 1.00 97.06 82 ASN A O 1
ATOM 590 N N . ALA A 1 83 ? -0.934 5.687 -0.898 1.00 95.50 83 ALA A N 1
ATOM 591 C CA . ALA A 1 83 ? 0.186 6.377 -1.522 1.00 95.50 83 ALA A CA 1
ATOM 592 C C . ALA A 1 83 ? 0.700 5.580 -2.722 1.00 95.50 83 ALA A C 1
ATOM 594 O O . ALA A 1 83 ? 0.758 4.354 -2.669 1.00 95.50 83 ALA A O 1
ATOM 595 N N . THR A 1 84 ? 1.146 6.267 -3.777 1.00 94.06 84 THR A N 1
ATOM 596 C CA . THR A 1 84 ? 1.794 5.636 -4.946 1.00 94.06 84 THR A CA 1
ATOM 597 C C . THR A 1 84 ? 3.221 5.173 -4.649 1.00 94.06 84 THR A C 1
ATOM 599 O O . THR A 1 84 ? 3.710 4.222 -5.254 1.00 94.06 84 THR A O 1
ATOM 602 N N . ASN A 1 85 ? 3.884 5.821 -3.689 1.00 91.88 85 ASN A N 1
ATOM 603 C CA . ASN A 1 85 ? 5.134 5.369 -3.093 1.00 91.88 85 ASN A CA 1
ATOM 604 C C . ASN A 1 85 ? 5.018 5.474 -1.570 1.00 91.88 85 ASN A C 1
ATOM 606 O O . ASN A 1 85 ? 5.072 6.568 -1.002 1.00 91.88 85 ASN A O 1
ATOM 610 N N . CYS A 1 86 ? 4.821 4.327 -0.922 1.00 92.44 86 CYS A N 1
ATOM 611 C CA . CYS A 1 86 ? 4.591 4.249 0.518 1.00 92.44 86 CYS A CA 1
ATOM 612 C C . CYS A 1 86 ? 5.789 4.764 1.321 1.00 92.44 86 CYS A C 1
ATOM 614 O O . CYS A 1 86 ? 5.626 5.557 2.246 1.00 92.44 86 CYS A O 1
ATOM 616 N N . TRP A 1 87 ? 6.996 4.339 0.931 1.00 88.38 87 TRP A N 1
ATOM 617 C CA . TRP A 1 87 ? 8.224 4.620 1.668 1.00 88.38 87 TRP A CA 1
ATOM 618 C C . TRP A 1 87 ? 8.543 6.113 1.724 1.00 88.38 87 TRP A C 1
ATOM 620 O O . TRP A 1 87 ? 8.906 6.634 2.776 1.00 88.38 87 TRP A O 1
ATOM 630 N N . THR A 1 88 ? 8.395 6.818 0.602 1.00 90.44 88 THR A N 1
ATOM 631 C CA . THR A 1 88 ? 8.693 8.255 0.553 1.00 90.44 88 THR A CA 1
ATOM 632 C C . THR A 1 88 ? 7.584 9.100 1.168 1.00 90.44 88 THR A C 1
ATOM 634 O O . THR A 1 88 ? 7.874 10.132 1.769 1.00 90.44 88 THR A O 1
ATOM 637 N N . THR A 1 89 ? 6.326 8.668 1.042 1.00 94.44 89 THR A N 1
ATOM 638 C CA . THR A 1 89 ? 5.163 9.412 1.549 1.00 94.44 89 THR A CA 1
ATOM 639 C C . THR A 1 89 ? 5.057 9.323 3.069 1.00 94.44 89 THR A C 1
ATOM 641 O O . THR A 1 89 ? 4.810 10.329 3.728 1.00 94.44 89 THR A O 1
ATOM 644 N N . TYR A 1 90 ? 5.298 8.139 3.635 1.00 91.94 90 TYR A N 1
ATOM 645 C CA . TYR A 1 90 ? 5.216 7.867 5.072 1.00 91.94 90 TYR A CA 1
ATOM 646 C C . TYR A 1 90 ? 6.607 7.595 5.653 1.00 91.94 90 TYR A C 1
ATOM 648 O O . TYR A 1 90 ? 6.852 6.572 6.295 1.00 91.94 90 TYR A O 1
ATOM 656 N N . ALA A 1 91 ? 7.539 8.522 5.411 1.00 90.25 91 ALA A N 1
ATOM 657 C CA . ALA A 1 91 ? 8.948 8.382 5.787 1.00 90.25 91 ALA A CA 1
ATOM 658 C C . ALA A 1 91 ? 9.178 8.265 7.309 1.00 90.25 91 ALA A C 1
ATOM 660 O O . ALA A 1 91 ? 10.170 7.682 7.747 1.00 90.25 91 ALA A O 1
ATOM 661 N N . ASP A 1 92 ? 8.256 8.788 8.122 1.00 90.62 92 ASP A N 1
ATOM 662 C CA . ASP A 1 92 ? 8.270 8.648 9.583 1.00 90.62 92 ASP A CA 1
ATOM 663 C C . ASP A 1 92 ? 7.600 7.354 10.083 1.00 90.62 92 ASP A C 1
ATOM 665 O O . ASP A 1 92 ? 7.559 7.105 11.288 1.00 90.62 92 ASP A O 1
ATOM 669 N N . LYS A 1 93 ? 7.130 6.505 9.157 1.00 89.44 93 LYS A N 1
ATOM 670 C CA . LYS A 1 93 ? 6.446 5.228 9.407 1.00 89.44 93 LYS A CA 1
ATOM 671 C C . LYS A 1 93 ? 5.137 5.389 10.171 1.00 89.44 93 LYS A C 1
ATOM 673 O O . LYS A 1 93 ? 4.729 4.482 10.906 1.00 89.44 93 LYS A O 1
ATOM 678 N N . THR A 1 94 ? 4.467 6.522 9.992 1.00 92.19 94 THR A N 1
ATOM 679 C CA . THR A 1 94 ? 3.160 6.775 10.584 1.00 92.19 94 THR A CA 1
ATOM 680 C C . THR A 1 94 ? 2.111 7.117 9.535 1.00 92.19 94 THR A C 1
ATOM 682 O O . THR A 1 94 ? 2.396 7.760 8.528 1.00 92.19 94 THR A O 1
ATOM 685 N N . ILE A 1 95 ? 0.876 6.668 9.769 1.00 94.00 95 ILE A N 1
ATOM 686 C CA . ILE A 1 95 ? -0.293 7.046 8.967 1.00 94.00 95 ILE A CA 1
ATOM 687 C C . ILE A 1 95 ? -1.424 7.454 9.923 1.00 94.00 95 ILE A C 1
ATOM 689 O O . ILE A 1 95 ? -1.812 6.652 10.780 1.00 94.00 95 ILE A O 1
ATOM 693 N N . PRO A 1 96 ? -1.972 8.679 9.809 1.00 94.19 96 PRO A N 1
ATOM 694 C CA . PRO A 1 96 ? -3.173 9.071 10.538 1.00 94.19 96 PRO A CA 1
ATOM 695 C C . PRO A 1 96 ? -4.370 8.196 10.155 1.00 94.19 96 PRO A C 1
ATOM 697 O O . PRO A 1 96 ? -4.590 7.911 8.979 1.00 94.19 96 PRO A O 1
ATOM 700 N N . LEU A 1 97 ? -5.170 7.808 11.143 1.00 94.06 97 LEU A N 1
ATOM 701 C CA . LEU A 1 97 ? -6.365 6.997 10.955 1.00 94.06 97 LEU A CA 1
ATOM 702 C C . LEU A 1 97 ? -7.515 7.549 11.803 1.00 94.06 97 LEU A C 1
ATOM 704 O O . LEU A 1 97 ? -7.414 7.650 13.025 1.00 94.06 97 LEU A O 1
ATOM 708 N N . ASP A 1 98 ? -8.633 7.877 11.156 1.00 92.50 98 ASP A N 1
ATOM 709 C CA . ASP A 1 98 ? -9.863 8.261 11.849 1.00 92.50 98 ASP A CA 1
ATOM 710 C C . ASP A 1 98 ? -10.600 7.015 12.361 1.00 92.50 98 ASP A C 1
ATOM 712 O O . ASP A 1 98 ? -11.455 6.438 11.685 1.00 92.50 98 ASP A O 1
ATOM 716 N N . TYR A 1 99 ? -10.272 6.605 13.586 1.00 91.56 99 TYR A N 1
ATOM 717 C CA . TYR A 1 99 ? -10.906 5.467 14.250 1.00 91.56 99 TYR A CA 1
ATOM 718 C C . TYR A 1 99 ? -12.410 5.662 14.468 1.00 91.56 99 TYR A C 1
ATOM 720 O O . TYR A 1 99 ? -13.111 4.667 14.625 1.00 91.56 99 TYR A O 1
ATOM 728 N N . SER A 1 100 ? -12.942 6.891 14.415 1.00 89.81 100 SER A N 1
ATOM 729 C CA . SER A 1 100 ? -14.387 7.123 14.550 1.00 89.81 100 SER A CA 1
ATOM 730 C C . SER A 1 100 ? -15.216 6.516 13.421 1.00 89.81 100 SER A C 1
ATOM 732 O O . SER A 1 100 ? -16.418 6.304 13.575 1.00 89.81 100 SER A O 1
ATOM 734 N N . LYS A 1 101 ? -14.569 6.163 12.305 1.00 90.75 101 LYS A N 1
ATOM 735 C CA . LYS A 1 101 ? -15.184 5.413 11.206 1.00 90.75 101 LYS A CA 1
ATOM 736 C C . LYS A 1 101 ? -15.427 3.939 11.533 1.00 90.75 101 LYS A C 1
ATOM 738 O O . LYS A 1 101 ? -16.150 3.276 10.797 1.00 90.75 101 LYS A O 1
ATOM 743 N N . CYS A 1 102 ? -14.897 3.440 12.650 1.00 91.38 102 CYS A N 1
ATOM 744 C CA . CYS A 1 102 ? -15.219 2.114 13.153 1.00 91.38 102 CYS A CA 1
ATOM 745 C C . CYS A 1 102 ? -16.662 2.079 13.683 1.00 91.38 102 CYS A C 1
ATOM 747 O O . CYS A 1 102 ? -16.953 2.545 14.790 1.00 91.38 102 CYS A O 1
ATOM 749 N N . SER A 1 103 ? -17.563 1.531 12.867 1.00 86.56 103 SER A N 1
ATOM 750 C CA . SER A 1 103 ? -19.002 1.459 13.156 1.00 86.56 103 SER A CA 1
ATOM 751 C C . SER A 1 103 ? -19.400 0.249 14.011 1.00 86.56 103 SER A C 1
ATOM 753 O O . SER A 1 103 ? -20.470 0.249 14.620 1.00 86.56 103 SER A O 1
ATOM 755 N N . GLY A 1 104 ? -18.546 -0.776 14.070 1.00 85.88 104 GLY A N 1
ATOM 756 C CA . GLY A 1 104 ? -18.757 -1.980 14.865 1.00 85.88 104 GLY A CA 1
ATOM 757 C C . GLY A 1 104 ? -18.254 -1.865 16.305 1.00 85.88 104 GLY A C 1
ATOM 758 O O . GLY A 1 104 ? -17.544 -0.934 16.686 1.00 85.88 104 GLY A O 1
ATOM 759 N N . SER A 1 105 ? -18.569 -2.879 17.117 1.00 88.50 105 SER A N 1
ATOM 760 C CA . SER A 1 105 ? -17.937 -3.056 18.433 1.00 88.50 105 SER A CA 1
ATOM 761 C C . SER A 1 105 ? -16.441 -3.370 18.328 1.00 88.50 105 SER A C 1
ATOM 763 O O . SER A 1 105 ? -15.717 -3.188 19.301 1.00 88.50 105 SER A O 1
ATOM 765 N N . GLN A 1 106 ? -16.002 -3.849 17.162 1.00 91.88 106 GLN A N 1
ATOM 766 C CA . GLN A 1 106 ? -14.628 -4.135 16.763 1.00 91.88 106 GLN A CA 1
ATOM 767 C C . GLN A 1 106 ? -14.512 -3.873 15.257 1.00 91.88 106 GLN A C 1
ATOM 769 O O . GLN A 1 106 ? -15.450 -4.192 14.527 1.00 91.88 106 GLN A O 1
ATOM 774 N N . CYS A 1 107 ? -13.364 -3.364 14.815 1.00 94.12 107 CYS A N 1
ATOM 775 C CA . CYS A 1 107 ? -13.018 -3.211 13.402 1.00 94.12 107 CYS A CA 1
ATOM 776 C C . CYS A 1 107 ? -11.631 -3.790 13.121 1.00 94.12 107 CYS A C 1
ATOM 778 O O . CYS A 1 107 ? -10.842 -4.012 14.044 1.00 94.12 107 CYS A O 1
ATOM 780 N N . GLN A 1 108 ? -11.319 -4.023 11.855 1.00 93.75 108 GLN A N 1
ATOM 781 C CA . GLN A 1 108 ? -10.021 -4.489 11.399 1.00 93.75 108 GLN A CA 1
ATOM 782 C C . GLN A 1 108 ? -9.308 -3.386 10.626 1.00 93.75 108 GLN A C 1
ATOM 784 O O . GLN A 1 108 ? -9.812 -2.866 9.638 1.00 93.75 108 GLN A O 1
ATOM 789 N N . ILE A 1 109 ? -8.097 -3.051 11.051 1.00 95.12 109 ILE A N 1
ATOM 790 C CA . ILE A 1 109 ? -7.167 -2.293 10.221 1.00 95.12 109 ILE A CA 1
ATOM 791 C C . ILE A 1 109 ? -6.477 -3.287 9.300 1.00 95.12 109 ILE A C 1
ATOM 793 O O . ILE A 1 109 ? -5.967 -4.292 9.796 1.00 95.12 109 ILE A O 1
ATOM 797 N N . ARG A 1 110 ? -6.403 -2.993 8.003 1.00 95.00 110 ARG A N 1
ATOM 798 C CA . ARG A 1 110 ? -5.594 -3.746 7.038 1.00 95.00 110 ARG A CA 1
ATOM 799 C C . ARG A 1 110 ? -4.656 -2.799 6.306 1.00 95.00 110 ARG A C 1
ATOM 801 O O . ARG A 1 110 ? -5.100 -1.830 5.700 1.00 95.00 110 ARG A O 1
ATOM 808 N N . TRP A 1 111 ? -3.361 -3.069 6.372 1.00 95.00 111 TRP A N 1
ATOM 809 C CA . TRP A 1 111 ? -2.348 -2.350 5.612 1.00 95.00 111 TRP A CA 1
ATOM 810 C C . TRP A 1 111 ? -1.757 -3.273 4.558 1.00 95.00 111 TRP A C 1
ATOM 812 O O . TRP A 1 111 ? -1.284 -4.363 4.886 1.00 95.00 111 TRP A O 1
ATOM 822 N N . VAL A 1 112 ? -1.774 -2.817 3.309 1.00 95.44 112 VAL A N 1
ATOM 823 C CA . VAL A 1 112 ? -1.251 -3.562 2.165 1.00 95.44 112 VAL A CA 1
ATOM 824 C C . VAL A 1 112 ? -0.220 -2.704 1.448 1.00 95.44 112 VAL A C 1
ATOM 826 O O . VAL A 1 112 ? -0.486 -1.544 1.143 1.00 95.44 112 VAL A O 1
ATOM 829 N N . TRP A 1 113 ? 0.951 -3.261 1.166 1.00 95.44 113 TRP A N 1
ATOM 830 C CA . TRP A 1 113 ? 2.035 -2.609 0.440 1.00 95.44 113 TRP A CA 1
ATOM 831 C C . TRP A 1 113 ? 2.557 -3.532 -0.654 1.00 95.44 113 TRP A C 1
ATOM 833 O O . TRP A 1 113 ? 2.954 -4.668 -0.392 1.00 95.44 113 TRP A O 1
ATOM 843 N N . LEU A 1 114 ? 2.548 -3.034 -1.888 1.00 96.50 114 LEU A N 1
ATOM 844 C CA . LEU A 1 114 ? 3.114 -3.709 -3.044 1.00 96.50 114 LEU A CA 1
ATOM 845 C C . LEU A 1 114 ? 4.523 -3.170 -3.279 1.00 96.50 114 LEU A C 1
ATOM 847 O O . LEU A 1 114 ? 4.694 -2.038 -3.726 1.00 96.50 114 LEU A O 1
ATOM 851 N N . ALA A 1 115 ? 5.528 -3.982 -2.984 1.00 94.06 115 ALA A N 1
ATOM 852 C CA . ALA A 1 115 ? 6.915 -3.676 -3.267 1.00 94.06 115 ALA A CA 1
ATOM 853 C C . ALA A 1 115 ? 7.264 -4.106 -4.696 1.00 94.06 115 ALA A C 1
ATOM 855 O O . ALA A 1 115 ? 7.241 -5.287 -5.040 1.00 94.06 115 ALA A O 1
ATOM 856 N N . THR A 1 116 ? 7.625 -3.137 -5.531 1.00 94.25 116 THR A N 1
ATOM 857 C CA . THR A 1 116 ? 7.748 -3.327 -6.983 1.00 94.25 116 THR A CA 1
ATOM 858 C C . THR A 1 116 ? 9.186 -3.289 -7.491 1.00 94.25 116 THR A C 1
ATOM 860 O O . THR A 1 116 ? 9.431 -3.061 -8.667 1.00 94.25 116 THR A O 1
ATOM 863 N N . HIS A 1 117 ? 10.176 -3.474 -6.622 1.00 85.00 117 HIS A N 1
ATOM 864 C CA . HIS A 1 117 ? 11.595 -3.382 -6.988 1.00 85.00 117 HIS A CA 1
ATOM 865 C C . HIS A 1 117 ? 12.175 -4.668 -7.610 1.00 85.00 117 HIS A C 1
ATOM 867 O O . HIS A 1 117 ? 13.266 -4.612 -8.172 1.00 85.00 117 HIS A O 1
ATOM 873 N N . ASN A 1 118 ? 11.453 -5.791 -7.532 1.00 83.88 118 ASN A N 1
ATOM 874 C CA . ASN A 1 118 ? 11.842 -7.103 -8.064 1.00 83.88 118 ASN A CA 1
ATOM 875 C C . ASN A 1 118 ? 10.753 -7.671 -8.986 1.00 83.88 118 ASN A C 1
ATOM 877 O O . ASN A 1 118 ? 9.640 -7.164 -9.002 1.00 83.88 118 ASN A O 1
ATOM 881 N N . ASP A 1 119 ? 11.080 -8.729 -9.727 1.00 85.75 119 ASP A N 1
ATOM 882 C CA . ASP A 1 119 ? 10.118 -9.601 -10.411 1.00 85.75 119 ASP A CA 1
ATOM 883 C C . ASP A 1 119 ? 10.307 -11.027 -9.855 1.00 85.75 119 ASP A C 1
ATOM 885 O O . ASP A 1 119 ? 11.416 -11.565 -9.978 1.00 85.75 119 ASP A O 1
ATOM 889 N N . PRO A 1 120 ? 9.295 -11.628 -9.202 1.00 93.00 120 PRO A N 1
ATOM 890 C CA . PRO A 1 120 ? 7.951 -11.083 -8.980 1.00 93.00 120 PRO A CA 1
ATOM 891 C C . PRO A 1 120 ? 7.927 -9.919 -7.973 1.00 93.00 120 PRO A C 1
ATOM 893 O O . PRO A 1 120 ? 8.804 -9.801 -7.113 1.00 93.00 120 PRO A O 1
ATOM 896 N N . TRP A 1 121 ? 6.890 -9.080 -8.051 1.00 95.12 121 TRP A N 1
ATOM 897 C CA . TRP A 1 121 ? 6.561 -8.105 -7.011 1.00 95.12 121 TRP A CA 1
ATOM 898 C C . TRP A 1 121 ? 6.217 -8.807 -5.697 1.00 95.12 121 TRP A C 1
ATOM 900 O O . TRP A 1 121 ? 5.679 -9.919 -5.666 1.00 95.12 121 TRP A O 1
ATOM 910 N N . GLU A 1 122 ? 6.478 -8.111 -4.600 1.00 94.56 122 GLU A N 1
ATOM 911 C CA . GLU A 1 122 ? 6.329 -8.601 -3.235 1.00 94.56 122 GLU A CA 1
ATOM 912 C C . GLU A 1 122 ? 5.132 -7.923 -2.560 1.00 94.56 122 GLU A C 1
ATOM 914 O O . GLU A 1 122 ? 5.041 -6.696 -2.524 1.00 94.56 122 GLU A O 1
ATOM 919 N N . ILE A 1 123 ? 4.204 -8.707 -2.010 1.00 95.25 123 ILE A N 1
ATOM 920 C CA . ILE A 1 123 ? 3.004 -8.190 -1.339 1.00 95.25 123 ILE A CA 1
ATOM 921 C C . ILE A 1 123 ? 3.163 -8.337 0.170 1.00 95.25 123 ILE A C 1
ATOM 923 O O . ILE A 1 123 ? 3.203 -9.451 0.703 1.00 95.25 123 ILE A O 1
ATOM 927 N N . PHE A 1 124 ? 3.182 -7.214 0.876 1.00 92.94 124 PHE A N 1
ATOM 928 C CA . PHE A 1 124 ? 3.123 -7.144 2.331 1.00 92.94 124 PHE A CA 1
ATOM 929 C C . PHE A 1 124 ? 1.687 -6.826 2.737 1.00 92.94 124 PHE A C 1
ATOM 931 O O . PHE A 1 124 ? 1.172 -5.774 2.384 1.00 92.94 124 PHE A O 1
ATOM 938 N N . ASP A 1 125 ? 1.035 -7.729 3.463 1.00 93.12 125 ASP A N 1
ATOM 939 C CA . ASP A 1 125 ? -0.358 -7.580 3.887 1.00 93.12 125 ASP A CA 1
ATOM 940 C C . ASP A 1 125 ? -0.468 -7.929 5.369 1.00 93.12 125 ASP A C 1
ATOM 942 O O . ASP A 1 125 ? -0.082 -9.023 5.790 1.00 93.12 125 ASP A O 1
ATOM 946 N N . ASN A 1 126 ? -0.947 -6.979 6.165 1.00 90.88 126 ASN A N 1
ATOM 947 C CA . ASN A 1 126 ? -0.978 -7.073 7.615 1.00 90.88 126 ASN A CA 1
ATOM 948 C C . ASN A 1 126 ? -2.297 -6.547 8.161 1.00 90.88 126 ASN A C 1
ATOM 950 O O . ASN A 1 126 ? -2.783 -5.504 7.722 1.00 90.88 126 ASN A O 1
ATOM 954 N N . CYS A 1 127 ? -2.823 -7.210 9.189 1.00 92.44 127 CYS A N 1
ATOM 955 C CA . CYS A 1 127 ? -4.053 -6.789 9.847 1.00 92.44 127 CYS A CA 1
ATOM 956 C C . CYS A 1 127 ? -3.875 -6.582 11.353 1.00 92.44 127 CYS A C 1
ATOM 958 O O . CYS A 1 127 ? -3.032 -7.205 11.992 1.00 92.44 127 CYS A O 1
ATOM 960 N N . VAL A 1 128 ? -4.699 -5.719 11.941 1.00 91.38 128 VAL A N 1
ATOM 961 C CA . VAL A 1 128 ? -4.828 -5.563 13.395 1.00 91.38 128 VAL A CA 1
ATOM 962 C C . VAL A 1 128 ? -6.294 -5.338 13.734 1.00 91.38 128 VAL A C 1
ATOM 964 O O . VAL A 1 128 ? -6.924 -4.419 13.216 1.00 91.38 128 VAL A O 1
ATOM 967 N N . ASN A 1 129 ? -6.835 -6.148 14.640 1.00 92.44 129 ASN A N 1
ATOM 968 C CA . ASN A 1 129 ? -8.175 -5.929 15.172 1.00 92.44 129 ASN A CA 1
ATOM 969 C C . ASN A 1 129 ? -8.129 -4.828 16.243 1.00 92.44 129 ASN A C 1
ATOM 971 O O . ASN A 1 129 ? -7.283 -4.864 17.140 1.00 92.44 129 ASN A O 1
ATOM 975 N N . VAL A 1 130 ? -9.049 -3.867 16.180 1.00 92.75 130 VAL A N 1
ATOM 976 C CA . VAL A 1 130 ? -9.125 -2.735 17.109 1.00 92.75 130 VAL A CA 1
ATOM 977 C C . VAL A 1 130 ? -10.521 -2.543 17.693 1.00 92.75 130 VAL A C 1
ATOM 979 O O . VAL A 1 130 ? -11.533 -2.826 17.055 1.00 92.75 130 VAL A O 1
ATOM 982 N N . VAL A 1 131 ? -10.567 -2.023 18.918 1.00 90.88 131 VAL A N 1
ATOM 983 C CA . VAL A 1 131 ? -11.784 -1.570 19.609 1.00 90.88 131 VAL A CA 1
ATOM 984 C C . VAL A 1 131 ? -11.644 -0.108 20.031 1.00 90.88 131 VAL A C 1
ATOM 986 O O . VAL A 1 131 ? -10.545 0.349 20.343 1.00 90.88 131 VAL A O 1
ATOM 989 N N . GLY A 1 132 ? -12.762 0.622 20.097 1.00 72.88 132 GLY A N 1
ATOM 990 C CA . GLY A 1 132 ? -12.795 1.972 20.683 1.00 72.88 132 GLY A CA 1
ATOM 991 C C . GLY A 1 132 ? -12.758 3.145 19.698 1.00 72.88 132 GLY A C 1
ATOM 992 O O . GLY A 1 132 ? -12.141 4.161 19.991 1.00 72.88 132 GLY A O 1
ATOM 993 N N . GLY A 1 133 ? -13.426 3.019 18.551 1.00 60.78 133 GLY A N 1
ATOM 994 C CA . GLY A 1 133 ? -13.603 4.109 17.585 1.00 60.78 133 GLY A CA 1
ATOM 995 C C . GLY A 1 133 ? -14.940 4.843 17.696 1.00 60.78 133 GLY A C 1
ATOM 996 O O . GLY A 1 133 ? -15.005 6.064 17.604 1.00 60.78 133 GLY A O 1
ATOM 997 N N . SER A 1 134 ? -16.016 4.119 17.992 1.00 50.88 134 SER A N 1
ATOM 998 C CA . SER A 1 134 ? -17.266 4.751 18.402 1.00 50.88 134 SER A CA 1
ATOM 999 C C . SER A 1 134 ? -17.082 5.342 19.797 1.00 50.88 134 SER A C 1
ATOM 1001 O O . SER A 1 134 ? -16.663 4.625 20.706 1.00 50.88 134 SER A O 1
ATOM 1003 N N . SER A 1 135 ? -17.407 6.627 19.980 1.00 44.34 135 SER A N 1
ATOM 1004 C CA . SER A 1 135 ? -17.627 7.214 21.305 1.00 44.34 135 SER A CA 1
ATOM 1005 C C . SER A 1 135 ? -18.528 6.281 22.111 1.00 44.34 135 SER A C 1
ATOM 1007 O O . SER A 1 135 ? -19.748 6.284 21.950 1.00 44.34 135 SER A O 1
ATOM 1009 N N . ALA A 1 136 ? -17.928 5.461 22.970 1.00 39.59 136 ALA A N 1
ATOM 1010 C CA . ALA A 1 136 ? -18.654 4.705 23.962 1.00 39.59 136 ALA A CA 1
ATOM 1011 C C . ALA A 1 136 ? -19.199 5.732 24.955 1.00 39.59 136 ALA A C 1
ATOM 1013 O O . ALA A 1 136 ? -18.507 6.190 25.863 1.00 39.59 136 ALA A O 1
ATOM 1014 N N . SER A 1 137 ? -20.449 6.135 24.734 1.00 39.50 137 SER A N 1
ATOM 1015 C CA . SER A 1 137 ? -21.298 6.679 25.780 1.00 39.50 137 SER A CA 1
ATOM 1016 C C . SER A 1 137 ? -21.457 5.585 26.832 1.00 39.50 137 SER A C 1
ATOM 1018 O O . SER A 1 137 ? -22.339 4.732 26.755 1.00 39.50 137 SER A O 1
ATOM 1020 N N . THR A 1 138 ? -20.552 5.572 27.807 1.00 35.09 138 THR A N 1
ATOM 1021 C CA . THR A 1 138 ? -20.790 4.873 29.062 1.00 35.09 138 THR A CA 1
ATOM 1022 C C . THR A 1 138 ? -21.808 5.712 29.817 1.00 35.09 138 THR A C 1
ATOM 1024 O O . THR A 1 138 ? -21.492 6.782 30.338 1.00 35.09 138 THR A O 1
ATOM 1027 N N . GLY A 1 139 ? -23.059 5.259 29.796 1.00 36.78 139 GLY A N 1
ATOM 1028 C CA . GLY A 1 139 ? -24.131 5.853 30.572 1.00 36.78 139 GLY A CA 1
ATOM 1029 C C . GLY A 1 139 ? -23.799 5.827 32.061 1.00 36.78 139 GLY A C 1
ATOM 1030 O O . GLY A 1 139 ? -23.703 4.760 32.663 1.00 36.78 139 GLY A O 1
ATOM 1031 N N . THR A 1 140 ? -23.711 7.015 32.651 1.00 30.72 140 THR A N 1
ATOM 1032 C CA . THR A 1 140 ? -23.970 7.225 34.073 1.00 30.72 140 THR A CA 1
ATOM 1033 C C . THR A 1 140 ? -25.048 8.297 34.159 1.00 30.72 140 THR A C 1
ATOM 1035 O O . THR A 1 140 ? -24.861 9.432 33.730 1.00 30.72 140 THR A O 1
ATOM 1038 N N . THR A 1 141 ? -26.214 7.900 34.652 1.00 39.03 141 THR A N 1
ATOM 1039 C CA . THR A 1 141 ? -27.368 8.755 34.931 1.00 39.03 141 THR A CA 1
ATOM 1040 C C . THR 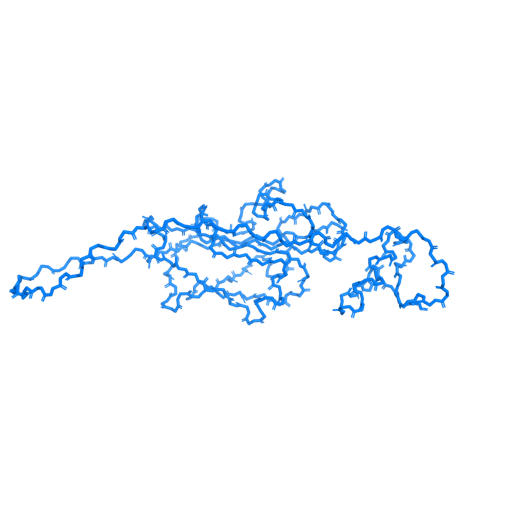A 1 141 ? -27.000 9.846 35.933 1.00 39.03 141 THR A C 1
ATOM 1042 O O . THR A 1 141 ? -26.608 9.514 37.049 1.00 39.03 141 THR A O 1
ATOM 1045 N N . THR A 1 142 ? -27.175 11.123 35.591 1.00 33.06 142 THR A N 1
ATOM 1046 C CA . THR A 1 142 ? -27.541 12.192 36.540 1.00 33.06 142 THR A CA 1
ATOM 1047 C C . THR A 1 142 ? -28.183 13.342 35.759 1.00 33.06 142 THR A C 1
ATOM 1049 O O . THR A 1 142 ? -27.673 13.772 34.726 1.00 33.06 142 THR A O 1
ATOM 1052 N N . ASP A 1 143 ? -29.338 13.784 36.247 1.00 35.16 143 ASP A N 1
ATOM 1053 C CA . ASP A 1 143 ? -30.225 14.785 35.664 1.00 35.16 143 ASP A CA 1
ATOM 1054 C C . ASP A 1 143 ? -29.601 16.188 35.467 1.00 35.16 143 ASP A C 1
ATOM 1056 O O . ASP A 1 143 ? -28.864 16.684 36.313 1.00 35.16 143 ASP A O 1
ATOM 1060 N N . LYS A 1 144 ? -29.967 16.796 34.322 1.00 35.66 144 LYS A N 1
ATOM 1061 C CA . LYS A 1 144 ? -30.228 18.218 33.950 1.00 35.66 144 LYS A CA 1
ATOM 1062 C C . LYS A 1 144 ? -29.895 19.353 34.969 1.00 35.66 144 LYS A C 1
ATOM 1064 O O . LYS A 1 144 ? -30.137 19.185 36.159 1.00 35.66 144 LYS A O 1
ATOM 1069 N N . PRO A 1 145 ? -29.572 20.600 34.524 1.00 39.31 145 PRO A N 1
ATOM 1070 C CA . PRO A 1 145 ? -30.532 21.470 33.818 1.00 39.31 145 PRO A CA 1
ATOM 1071 C C . PRO A 1 145 ? -30.030 22.117 32.506 1.00 39.31 145 PRO A C 1
ATOM 1073 O O . PRO A 1 145 ? -28.844 22.286 32.261 1.00 39.31 145 PRO A O 1
ATOM 1076 N N . THR A 1 146 ? -31.013 22.491 31.684 1.00 37.56 146 THR A N 1
ATOM 1077 C CA . THR A 1 146 ? -30.974 23.221 30.401 1.00 37.56 146 THR A CA 1
ATOM 1078 C C . THR A 1 146 ? -30.259 24.568 30.453 1.00 37.56 146 THR A C 1
ATOM 1080 O O . THR A 1 146 ? -30.541 25.348 31.360 1.00 37.56 146 THR A O 1
ATOM 1083 N N . THR A 1 147 ? -29.571 24.904 29.356 1.00 31.83 147 THR A N 1
ATOM 1084 C CA . THR A 1 147 ? -29.454 26.281 28.844 1.00 31.83 147 THR A CA 1
ATOM 1085 C C . THR A 1 147 ? -29.622 26.261 27.318 1.00 31.83 147 THR A C 1
ATOM 1087 O O . THR A 1 147 ? -28.988 25.462 26.632 1.00 31.83 147 THR A O 1
ATOM 1090 N N . GLU A 1 148 ? -30.534 27.090 26.810 1.00 32.31 148 GLU A N 1
ATOM 1091 C CA . GLU A 1 148 ? -30.906 27.265 25.397 1.00 32.31 148 GLU A CA 1
ATOM 1092 C C . GLU A 1 148 ? -29.877 28.069 24.569 1.00 32.31 148 GLU A C 1
ATOM 1094 O O . GLU A 1 148 ? -29.413 29.103 25.037 1.00 32.31 148 GLU A O 1
ATOM 1099 N N . MET A 1 149 ? -29.673 27.617 23.312 1.00 34.00 149 MET A N 1
ATOM 1100 C CA . MET A 1 149 ? -29.482 28.351 22.026 1.00 34.00 149 MET A CA 1
ATOM 1101 C C . MET A 1 149 ? -28.247 29.309 21.847 1.00 34.00 149 MET A C 1
ATOM 1103 O O . MET A 1 149 ? -27.814 29.916 22.818 1.00 34.00 149 MET A O 1
ATOM 1107 N N . PRO A 1 150 ? -27.682 29.525 20.618 1.00 39.16 150 PRO A N 1
ATOM 1108 C CA . PRO A 1 150 ? -28.371 29.361 19.348 1.00 39.16 150 PRO A CA 1
ATOM 1109 C C . PRO A 1 150 ? -27.749 28.606 18.170 1.00 39.16 150 PRO A C 1
ATOM 1111 O O . PRO A 1 150 ? -26.545 28.469 17.991 1.00 39.16 150 PRO A O 1
ATOM 1114 N N . SER A 1 151 ? -28.701 28.137 17.359 1.00 48.59 151 SER A N 1
ATOM 1115 C CA . SER A 1 151 ? -28.605 27.616 15.998 1.00 48.59 151 SER A CA 1
ATOM 1116 C C . SER A 1 151 ? -27.970 28.627 15.037 1.00 48.59 151 SER A C 1
ATOM 1118 O O . SER A 1 151 ? -28.283 29.816 15.116 1.00 48.59 151 SER A O 1
ATOM 1120 N N . PRO A 1 152 ? -27.181 28.160 14.057 1.00 38.31 152 PRO A N 1
ATOM 1121 C CA . PRO A 1 152 ? -27.044 28.840 12.786 1.00 38.31 152 PRO A CA 1
ATOM 1122 C C . PRO A 1 152 ? -27.938 28.190 11.715 1.00 38.31 152 PRO A C 1
ATOM 1124 O O . PRO A 1 152 ? -28.081 26.972 11.616 1.00 38.31 152 PRO A O 1
ATOM 1127 N N . THR A 1 153 ? -28.553 29.076 10.944 1.00 40.00 153 THR A N 1
ATOM 1128 C CA . THR A 1 153 ? -29.453 28.924 9.792 1.00 40.00 153 THR A CA 1
ATOM 1129 C C . THR A 1 153 ? -28.799 28.139 8.632 1.00 40.00 153 THR A C 1
ATOM 1131 O O . THR A 1 153 ? -27.572 28.147 8.514 1.00 40.00 153 THR A O 1
ATOM 1134 N N . PRO A 1 154 ? -29.576 27.486 7.740 1.00 39.31 154 PRO A N 1
ATOM 1135 C CA . PRO A 1 154 ? -29.035 26.665 6.659 1.00 39.31 154 PRO A CA 1
ATOM 1136 C C . PRO A 1 154 ? -28.540 27.527 5.491 1.00 39.31 154 PRO A C 1
ATOM 1138 O O . PRO A 1 154 ? -29.232 28.446 5.051 1.00 39.31 154 PRO A O 1
ATOM 1141 N N . VAL A 1 155 ? -27.361 27.204 4.953 1.00 36.44 155 VAL A N 1
ATOM 1142 C CA . VAL A 1 155 ? -26.851 27.804 3.712 1.00 36.44 155 VAL A CA 1
ATOM 1143 C C . VAL A 1 155 ? -27.109 26.837 2.554 1.00 36.44 155 VAL A C 1
ATOM 1145 O O . VAL A 1 155 ? -26.711 25.675 2.594 1.00 36.44 155 VAL A O 1
ATOM 1148 N N . LEU A 1 156 ? -27.824 27.336 1.547 1.00 38.44 156 LEU A N 1
ATOM 1149 C CA . LEU A 1 156 ? -28.146 26.678 0.278 1.00 38.44 156 LEU A CA 1
ATOM 1150 C C . LEU A 1 156 ? -26.867 26.247 -0.481 1.00 38.44 156 LEU A C 1
ATOM 1152 O O . LEU A 1 156 ? -25.898 27.010 -0.485 1.00 38.44 156 LEU A O 1
ATOM 1156 N N . PRO A 1 157 ? -26.859 25.118 -1.214 1.00 38.97 157 PRO A N 1
ATOM 1157 C CA . PRO A 1 157 ? -25.789 24.826 -2.163 1.00 38.97 157 PRO A CA 1
ATOM 1158 C C . PRO A 1 157 ? -25.964 25.664 -3.440 1.00 38.97 157 PRO A C 1
ATOM 1160 O O . PRO A 1 157 ? -26.946 25.518 -4.168 1.00 38.97 157 PRO A O 1
ATOM 1163 N N . SER A 1 158 ? -24.995 26.535 -3.728 1.00 33.91 158 SER A N 1
ATOM 1164 C CA . SER A 1 158 ? -24.863 27.179 -5.038 1.00 33.91 158 SER A CA 1
ATOM 1165 C C . SER A 1 158 ? -24.088 26.250 -5.970 1.00 33.91 158 SER A C 1
ATOM 1167 O O . SER A 1 158 ? -22.920 25.954 -5.728 1.00 33.91 158 SER A O 1
ATOM 1169 N N . SER A 1 159 ? -24.749 25.790 -7.033 1.00 42.56 159 SER A N 1
ATOM 1170 C CA . SER A 1 159 ? -24.102 25.156 -8.182 1.00 42.56 159 SER A CA 1
ATOM 1171 C C . SER A 1 159 ? -23.337 26.201 -8.990 1.00 42.56 159 SER A C 1
ATOM 1173 O O . SER A 1 159 ? -23.917 27.210 -9.382 1.00 42.56 159 SER A O 1
ATOM 1175 N N . ALA A 1 160 ? -22.075 25.923 -9.305 1.00 34.22 160 ALA A N 1
ATOM 1176 C CA . ALA A 1 160 ? -21.416 26.451 -10.493 1.00 34.22 160 ALA A CA 1
ATOM 1177 C C . ALA A 1 160 ? -20.273 25.511 -10.896 1.00 34.22 160 ALA A C 1
ATOM 1179 O O . ALA A 1 160 ? -19.239 25.438 -10.235 1.00 34.22 160 ALA A O 1
ATOM 1180 N N . SER A 1 161 ? -20.503 24.780 -11.987 1.00 39.91 161 SER A N 1
ATOM 1181 C CA . SER A 1 161 ? -19.488 24.092 -12.777 1.00 39.91 161 SER A CA 1
ATOM 1182 C C . SER A 1 161 ? -18.406 25.060 -13.241 1.00 39.91 161 SER A C 1
ATOM 1184 O O . SER A 1 161 ? -18.715 26.187 -13.627 1.00 39.91 161 SER A O 1
ATOM 1186 N N . SER A 1 162 ? -17.166 24.586 -13.328 1.00 33.41 162 SER A N 1
ATOM 1187 C CA . SER A 1 162 ? -16.219 25.011 -14.362 1.00 33.41 162 SER A CA 1
ATOM 1188 C C . SER A 1 162 ? -15.197 23.901 -14.581 1.00 33.41 162 SER A C 1
ATOM 1190 O O . SER A 1 162 ? -14.367 23.622 -13.719 1.00 33.41 162 SER A O 1
ATOM 1192 N N . ASP A 1 163 ? -15.328 23.264 -15.742 1.00 39.19 163 ASP A N 1
ATOM 1193 C CA . ASP A 1 163 ? -14.304 22.473 -16.410 1.00 39.19 163 ASP A CA 1
ATOM 1194 C C . ASP A 1 163 ? -12.967 23.213 -16.435 1.00 39.19 163 ASP A C 1
ATOM 1196 O O . ASP A 1 163 ? -12.875 24.317 -16.972 1.00 39.19 163 ASP A O 1
ATOM 1200 N N . THR A 1 164 ? -11.913 22.545 -15.978 1.00 32.06 164 THR A N 1
ATOM 1201 C CA . THR A 1 164 ? -10.577 22.720 -16.550 1.00 32.06 164 THR A CA 1
ATOM 1202 C C . THR A 1 164 ? -9.868 21.376 -16.535 1.00 32.06 164 THR A C 1
ATOM 1204 O O . THR A 1 164 ? -9.320 20.949 -15.523 1.00 32.06 164 THR A O 1
ATOM 1207 N N . THR A 1 165 ? -9.907 20.721 -17.691 1.00 36.50 165 THR A N 1
ATOM 1208 C CA . THR A 1 165 ? -9.006 19.656 -18.143 1.00 36.50 165 THR A CA 1
ATOM 1209 C C . THR A 1 165 ? -7.538 20.006 -17.886 1.00 36.50 165 THR A C 1
ATOM 1211 O O . THR A 1 165 ? -7.041 20.971 -18.475 1.00 36.50 165 THR A O 1
ATOM 1214 N N . PRO A 1 166 ? -6.793 19.199 -17.113 1.00 31.23 166 PRO A N 1
ATOM 1215 C CA . PRO A 1 166 ? -5.340 19.197 -17.171 1.00 31.23 166 PRO A CA 1
ATOM 1216 C C . PRO A 1 166 ? -4.894 18.398 -18.397 1.00 31.23 166 PRO A C 1
ATOM 1218 O O . PRO A 1 166 ? -5.241 17.229 -18.563 1.00 31.23 166 PRO A O 1
ATOM 1221 N N . GLY A 1 167 ? -4.165 19.075 -19.282 1.00 27.72 167 GLY A N 1
ATOM 1222 C CA . GLY A 1 167 ? -3.662 18.523 -20.530 1.00 27.72 167 GLY A CA 1
ATOM 1223 C C . GLY A 1 167 ? -2.825 17.262 -20.330 1.00 27.72 167 GLY A C 1
ATOM 1224 O O . GLY A 1 167 ? -1.931 17.194 -19.489 1.00 27.72 167 GLY A O 1
ATOM 1225 N N . THR A 1 168 ? -3.120 16.281 -21.173 1.00 28.84 168 THR A N 1
ATOM 1226 C CA . THR A 1 168 ? -2.302 15.111 -21.465 1.00 28.84 168 THR A CA 1
ATOM 1227 C C . THR A 1 168 ? -0.895 15.546 -21.881 1.00 28.84 168 THR A C 1
ATOM 1229 O O . THR A 1 168 ? -0.696 16.042 -22.988 1.00 28.84 168 THR A O 1
ATOM 1232 N N . VAL A 1 169 ? 0.098 15.326 -21.020 1.00 32.06 169 VAL A N 1
ATOM 1233 C CA . VAL A 1 169 ? 1.485 15.167 -21.468 1.00 32.06 169 VAL A CA 1
ATOM 1234 C C . VAL A 1 169 ? 1.676 13.702 -21.838 1.00 32.06 169 VAL A C 1
ATOM 1236 O O . VAL A 1 169 ? 1.836 12.834 -20.986 1.00 32.06 169 VAL A O 1
ATOM 1239 N N . ALA A 1 170 ? 1.585 13.420 -23.134 1.00 31.00 170 ALA A N 1
ATOM 1240 C CA . ALA A 1 170 ? 2.048 12.161 -23.691 1.00 31.00 170 ALA A CA 1
ATOM 1241 C C . ALA A 1 170 ? 3.581 12.114 -23.572 1.00 31.00 170 ALA A C 1
ATOM 1243 O O . ALA A 1 170 ? 4.236 13.061 -24.018 1.00 31.00 170 ALA A O 1
ATOM 1244 N N . PRO A 1 171 ? 4.193 11.045 -23.039 1.00 37.56 171 PRO A N 1
ATOM 1245 C CA . PRO A 1 171 ? 5.590 10.786 -23.322 1.00 37.56 171 PRO A CA 1
ATOM 1246 C C . PRO A 1 171 ? 5.695 10.413 -24.800 1.00 37.56 171 PRO A C 1
ATOM 1248 O O . PRO A 1 171 ? 5.080 9.452 -25.267 1.00 37.56 171 PRO A O 1
ATOM 1251 N N . SER A 1 172 ? 6.442 11.221 -25.543 1.00 33.53 172 SER A N 1
ATOM 1252 C CA . SER A 1 172 ? 6.831 10.937 -26.915 1.00 33.53 172 SER A CA 1
ATOM 1253 C C . SER A 1 172 ? 7.470 9.555 -26.991 1.00 33.53 172 SER A C 1
ATOM 1255 O O . SER A 1 172 ? 8.470 9.279 -26.332 1.00 33.53 172 SER A O 1
ATOM 1257 N N . ASN A 1 173 ? 6.897 8.710 -27.841 1.00 48.56 173 ASN A N 1
ATOM 1258 C CA . ASN A 1 173 ? 7.484 7.461 -28.288 1.00 48.56 173 ASN A CA 1
ATOM 1259 C C . ASN A 1 173 ? 8.752 7.788 -29.101 1.00 48.56 173 ASN A C 1
ATOM 1261 O O . ASN A 1 173 ? 8.684 7.982 -30.315 1.00 48.56 173 ASN A O 1
ATOM 1265 N N . ALA A 1 174 ? 9.893 7.932 -28.426 1.00 38.66 174 ALA A N 1
ATOM 1266 C CA . ALA A 1 174 ? 11.195 8.104 -29.055 1.00 38.66 174 ALA A CA 1
ATOM 1267 C C . ALA A 1 174 ? 11.871 6.735 -29.163 1.00 38.66 174 ALA A C 1
ATOM 1269 O O . ALA A 1 174 ? 12.482 6.223 -28.232 1.00 38.66 174 ALA A O 1
ATOM 1270 N N . SER A 1 175 ? 11.718 6.135 -30.336 1.00 47.41 175 SER A N 1
ATOM 1271 C CA . SER A 1 175 ? 12.487 4.987 -30.789 1.00 47.41 175 SER A CA 1
ATOM 1272 C C . SER A 1 175 ? 13.992 5.278 -30.804 1.00 47.41 175 SER A C 1
ATOM 1274 O O . SER A 1 175 ? 14.413 6.267 -31.400 1.00 47.41 175 SER A O 1
ATOM 1276 N N . ILE A 1 176 ? 14.753 4.340 -30.229 1.00 50.91 176 ILE A N 1
ATOM 1277 C CA . ILE A 1 176 ? 16.140 3.948 -30.531 1.00 50.91 176 ILE A CA 1
ATOM 1278 C C . ILE A 1 176 ? 17.126 5.116 -30.679 1.00 50.91 176 ILE A C 1
ATOM 1280 O O . ILE A 1 176 ? 17.340 5.636 -31.772 1.00 50.91 176 ILE A O 1
ATOM 1284 N N . SER A 1 177 ? 17.844 5.424 -29.598 1.00 40.56 177 SER A N 1
ATOM 1285 C CA . SER A 1 177 ? 19.151 6.068 -29.707 1.00 40.56 177 SER A CA 1
ATOM 1286 C C . SER A 1 177 ? 20.198 5.206 -29.019 1.00 40.56 177 SER A C 1
ATOM 1288 O O . SER A 1 177 ? 20.381 5.238 -27.806 1.00 40.56 177 SER A O 1
ATOM 1290 N N . SER A 1 178 ? 20.901 4.432 -29.842 1.00 53.53 178 SER A N 1
ATOM 1291 C CA . SER A 1 178 ? 22.229 3.897 -29.564 1.00 53.53 178 SER A CA 1
ATOM 1292 C C . SER A 1 178 ? 23.216 5.059 -29.387 1.00 53.53 178 SER A C 1
ATOM 1294 O O . SER A 1 178 ? 23.993 5.384 -30.287 1.00 53.53 178 SER A O 1
ATOM 1296 N N . SER A 1 179 ? 23.145 5.727 -28.240 1.00 49.75 179 SER A N 1
ATOM 1297 C CA . SER A 1 179 ? 24.076 6.774 -27.823 1.00 49.75 179 SER A CA 1
ATOM 1298 C C . SER A 1 179 ? 24.909 6.228 -26.669 1.00 49.75 179 SER A C 1
ATOM 1300 O O . SER A 1 179 ? 24.366 5.828 -25.647 1.00 49.75 179 SER A O 1
ATOM 1302 N N . ASN A 1 180 ? 26.227 6.185 -26.866 1.00 55.91 180 ASN A N 1
ATOM 1303 C CA . ASN A 1 180 ? 27.252 5.606 -25.987 1.00 55.91 180 ASN A CA 1
ATOM 1304 C C . ASN A 1 180 ? 27.410 6.302 -24.611 1.00 55.91 180 ASN A C 1
ATOM 1306 O O . ASN A 1 180 ? 28.519 6.680 -24.241 1.00 55.91 180 ASN A O 1
ATOM 1310 N N . ALA A 1 181 ? 26.341 6.484 -23.843 1.00 66.69 181 ALA A N 1
ATOM 1311 C CA . ALA A 1 181 ? 26.418 6.931 -22.454 1.00 66.69 181 ALA A CA 1
ATOM 1312 C C . ALA A 1 181 ? 25.294 6.290 -21.635 1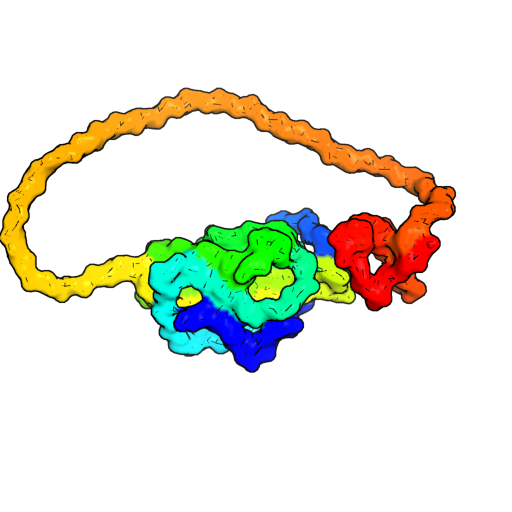.00 66.69 181 ALA A C 1
ATOM 1314 O O . ALA A 1 181 ? 24.452 6.969 -21.058 1.00 66.69 181 ALA A O 1
ATOM 1315 N N . CYS A 1 182 ? 25.277 4.962 -21.626 1.00 81.38 182 CYS A N 1
ATOM 1316 C CA . CYS A 1 182 ? 24.504 4.222 -20.644 1.00 81.38 182 CYS A CA 1
ATOM 1317 C C . CYS A 1 182 ? 25.078 4.577 -19.265 1.00 81.38 182 CYS A C 1
ATOM 1319 O O . CYS A 1 182 ? 26.285 4.481 -19.108 1.00 81.38 182 CYS A O 1
ATOM 1321 N N . SER A 1 183 ? 24.253 5.022 -18.310 1.00 90.44 183 SER A N 1
ATOM 1322 C CA . SER A 1 183 ? 24.688 5.215 -16.908 1.00 90.44 183 SER A CA 1
ATOM 1323 C C . SER A 1 183 ? 24.396 3.980 -16.052 1.00 90.44 183 SER A C 1
ATOM 1325 O O . SER A 1 183 ? 25.184 3.602 -15.187 1.00 90.44 183 SER A O 1
ATOM 1327 N N . PHE A 1 184 ? 23.260 3.328 -16.318 1.00 92.12 184 PHE A N 1
ATOM 1328 C CA . PHE A 1 184 ? 22.888 2.044 -15.732 1.00 92.12 184 PHE A CA 1
ATOM 1329 C C . PHE A 1 184 ? 22.168 1.173 -16.765 1.00 92.12 184 PHE A C 1
ATOM 1331 O O . PHE A 1 184 ? 21.403 1.684 -17.579 1.00 92.12 184 PHE A O 1
ATOM 1338 N N . ARG A 1 185 ? 22.394 -0.141 -16.713 1.00 93.38 185 ARG A N 1
ATOM 1339 C CA . ARG A 1 185 ? 21.716 -1.158 -17.534 1.00 93.38 185 ARG A CA 1
ATOM 1340 C C . ARG A 1 185 ? 21.337 -2.366 -16.692 1.00 93.38 185 ARG A C 1
ATOM 1342 O O . ARG A 1 185 ? 21.808 -2.501 -15.566 1.00 93.38 185 ARG A O 1
ATOM 1349 N N . GLY A 1 186 ? 20.531 -3.261 -17.257 1.00 91.31 186 GLY A N 1
ATOM 1350 C CA . GLY A 1 186 ? 20.323 -4.580 -16.679 1.00 91.31 186 GLY A CA 1
ATOM 1351 C C . GLY A 1 186 ? 21.609 -5.408 -16.714 1.00 91.31 186 GLY A C 1
ATOM 1352 O O . GLY A 1 186 ? 22.369 -5.346 -17.681 1.00 91.31 186 GLY A O 1
ATOM 1353 N N . ASN A 1 187 ? 21.841 -6.194 -15.665 1.00 92.75 187 ASN A N 1
ATOM 1354 C CA . ASN A 1 187 ? 22.929 -7.174 -15.607 1.00 92.75 187 ASN A CA 1
ATOM 1355 C C . ASN A 1 187 ? 22.772 -8.241 -16.703 1.00 92.75 187 ASN A C 1
ATOM 1357 O O . ASN A 1 187 ? 21.711 -8.371 -17.312 1.00 92.75 187 ASN A O 1
ATOM 1361 N N . ALA A 1 188 ? 23.799 -9.069 -16.909 1.00 92.12 188 ALA A N 1
ATOM 1362 C CA . ALA A 1 188 ? 23.722 -10.204 -17.832 1.00 92.12 188 ALA A CA 1
ATOM 1363 C C . ALA A 1 188 ? 22.481 -11.086 -17.562 1.00 92.12 188 ALA A C 1
ATOM 1365 O O . ALA A 1 188 ? 22.285 -11.568 -16.444 1.00 92.12 188 ALA A O 1
ATOM 1366 N N . GLY A 1 189 ? 21.652 -11.299 -18.589 1.00 88.88 189 GLY A N 1
ATOM 1367 C CA . GLY A 1 189 ? 20.368 -12.010 -18.506 1.00 88.88 189 GLY A CA 1
ATOM 1368 C C . GLY A 1 189 ? 19.164 -11.142 -18.111 1.00 88.88 189 GLY A C 1
ATOM 1369 O O . GLY A 1 189 ? 18.034 -11.632 -18.102 1.00 88.88 189 GLY A O 1
ATOM 1370 N N . ASN A 1 190 ? 19.388 -9.864 -17.802 1.00 86.81 190 ASN A N 1
ATOM 1371 C CA . ASN A 1 190 ? 18.386 -8.870 -17.416 1.00 86.81 190 ASN A CA 1
ATOM 1372 C C . ASN A 1 190 ? 18.303 -7.711 -18.424 1.00 86.81 190 ASN A C 1
ATO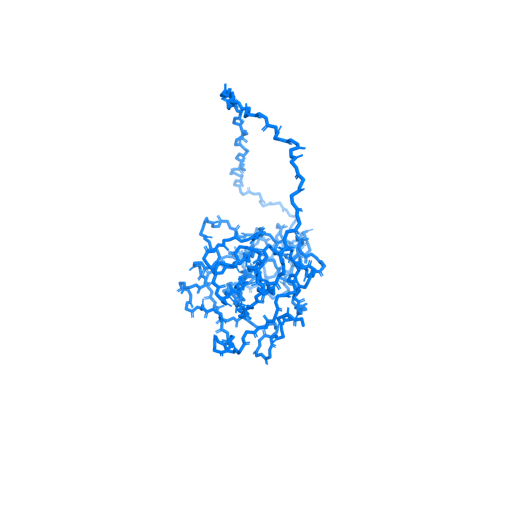M 1374 O O . ASN A 1 190 ? 17.792 -6.644 -18.096 1.00 86.81 190 ASN A O 1
ATOM 1378 N N . GLU A 1 191 ? 18.748 -7.907 -19.666 1.00 90.62 191 GLU A N 1
ATOM 1379 C CA . GLU A 1 191 ? 18.820 -6.860 -20.695 1.00 90.62 191 GLU A CA 1
ATOM 1380 C C . GLU A 1 191 ? 17.442 -6.256 -21.016 1.00 90.62 191 GLU A C 1
ATOM 1382 O O . GLU A 1 191 ? 17.342 -5.099 -21.423 1.00 90.62 191 GLU A O 1
ATOM 1387 N N . LYS A 1 192 ? 16.358 -7.007 -20.763 1.00 85.75 192 LYS A N 1
ATOM 1388 C CA . LYS A 1 192 ? 14.972 -6.509 -20.840 1.00 85.75 192 LYS A CA 1
ATOM 1389 C C . LYS A 1 192 ? 14.676 -5.337 -19.891 1.00 85.75 192 LYS A C 1
ATOM 1391 O O . LYS A 1 192 ? 13.663 -4.670 -20.066 1.00 85.75 192 LYS A O 1
ATOM 1396 N N . TYR A 1 193 ? 15.532 -5.093 -18.901 1.00 84.44 193 TYR A N 1
ATOM 1397 C CA . TYR A 1 193 ? 15.379 -4.046 -17.894 1.00 84.44 193 TYR A CA 1
ATOM 1398 C C . TYR A 1 193 ? 16.328 -2.858 -18.097 1.00 84.44 193 TYR A C 1
ATOM 1400 O O . TYR A 1 193 ? 16.435 -2.028 -17.202 1.00 84.44 193 TYR A O 1
ATOM 1408 N N . ASN A 1 194 ? 16.998 -2.728 -19.249 1.00 88.12 194 ASN A N 1
ATOM 1409 C CA . ASN A 1 194 ? 17.923 -1.614 -19.506 1.00 88.12 194 ASN A CA 1
ATOM 1410 C C . ASN A 1 194 ? 17.271 -0.239 -19.290 1.00 88.12 194 ASN A C 1
ATOM 1412 O O . ASN A 1 194 ? 17.740 0.523 -18.447 1.00 88.12 194 ASN A O 1
ATOM 1416 N N . ASP A 1 195 ? 16.144 0.026 -19.956 1.00 85.00 195 ASP A N 1
ATOM 1417 C CA . ASP A 1 195 ? 15.415 1.299 -19.836 1.00 85.00 195 ASP A CA 1
ATOM 1418 C C . ASP A 1 195 ? 14.940 1.554 -18.395 1.00 85.00 195 ASP A C 1
ATOM 1420 O O . ASP A 1 195 ? 14.901 2.690 -17.908 1.00 85.00 195 ASP A O 1
ATOM 1424 N N . TRP A 1 196 ? 14.599 0.475 -17.683 1.00 82.25 196 TRP A N 1
ATOM 1425 C CA . TRP A 1 196 ? 14.212 0.543 -16.283 1.00 82.25 196 TRP A CA 1
ATOM 1426 C C . TRP A 1 196 ? 15.383 0.951 -15.392 1.00 82.25 196 TRP A C 1
ATOM 1428 O O . TRP A 1 196 ? 15.247 1.887 -14.602 1.00 82.25 196 TRP A O 1
ATOM 1438 N N . CYS A 1 197 ? 16.526 0.276 -15.524 1.00 87.50 197 CYS A N 1
ATOM 1439 C CA . CYS A 1 197 ? 17.733 0.567 -14.761 1.00 87.50 197 CYS A CA 1
ATOM 1440 C C . CYS A 1 197 ? 18.184 2.009 -14.997 1.00 87.50 197 CYS A C 1
ATOM 1442 O O . CYS A 1 197 ? 18.453 2.732 -14.039 1.00 87.50 197 CYS A O 1
ATOM 1444 N N . GLU A 1 198 ? 18.170 2.470 -16.245 1.00 86.75 198 GLU A N 1
ATOM 1445 C CA . GLU A 1 198 ? 18.529 3.843 -16.594 1.00 86.75 198 GLU A CA 1
ATOM 1446 C C . GLU A 1 198 ? 17.596 4.878 -15.937 1.00 86.75 198 GLU A C 1
ATOM 1448 O O . GLU A 1 198 ? 18.048 5.902 -15.416 1.00 86.75 198 GLU A O 1
ATOM 1453 N N . SER A 1 199 ? 16.297 4.576 -15.866 1.00 80.69 199 SER A N 1
ATOM 1454 C CA . SER A 1 199 ? 15.293 5.464 -15.264 1.00 80.69 199 SER A CA 1
ATOM 1455 C C . SER A 1 199 ? 15.294 5.452 -13.729 1.00 80.69 199 SER A C 1
ATOM 1457 O O . SER A 1 199 ? 15.017 6.475 -13.104 1.00 80.69 199 SER A O 1
ATOM 1459 N N . ASN A 1 200 ? 15.591 4.312 -13.097 1.00 75.31 200 ASN A N 1
ATOM 1460 C CA . ASN A 1 200 ? 15.370 4.112 -11.658 1.00 75.31 200 ASN A CA 1
ATOM 1461 C C . ASN A 1 200 ? 16.655 4.201 -10.832 1.00 75.31 200 ASN A C 1
ATOM 1463 O O . ASN A 1 200 ? 16.622 4.723 -9.713 1.00 75.31 200 ASN A O 1
ATOM 1467 N N . CYS A 1 201 ? 17.802 3.800 -11.386 1.00 84.38 201 CYS A N 1
ATOM 1468 C CA . CYS A 1 201 ? 19.077 3.922 -10.683 1.00 84.38 201 CYS A CA 1
ATOM 1469 C C . CYS A 1 201 ? 19.445 5.392 -10.426 1.00 84.38 201 CYS A C 1
ATOM 1471 O O . CYS A 1 201 ? 19.945 5.718 -9.350 1.00 84.38 201 CYS A O 1
ATOM 1473 N N . ASN A 1 202 ? 19.089 6.299 -11.344 1.00 75.62 202 ASN A N 1
ATOM 1474 C CA . ASN A 1 202 ? 19.256 7.746 -11.163 1.00 75.62 202 ASN A CA 1
ATOM 1475 C C . ASN A 1 202 ? 18.397 8.329 -10.026 1.00 75.62 202 ASN A C 1
ATOM 1477 O O . ASN A 1 202 ? 18.753 9.350 -9.442 1.00 75.62 202 ASN A O 1
ATOM 1481 N N . ALA A 1 203 ? 17.290 7.671 -9.677 1.00 69.62 203 ALA A N 1
ATOM 1482 C CA . ALA A 1 203 ? 16.433 8.038 -8.552 1.00 69.62 203 ALA A CA 1
ATOM 1483 C C . ALA A 1 203 ? 16.853 7.364 -7.228 1.00 69.62 203 ALA A C 1
ATOM 1485 O O . ALA A 1 203 ? 16.143 7.473 -6.230 1.00 69.62 203 ALA A O 1
ATOM 1486 N N . GLY A 1 204 ? 18.001 6.671 -7.209 1.00 72.88 204 GLY A N 1
ATOM 1487 C CA . GLY A 1 204 ? 18.519 5.947 -6.045 1.00 72.88 204 GLY A CA 1
ATOM 1488 C C . GLY A 1 204 ? 17.995 4.515 -5.904 1.00 72.88 204 GLY A C 1
ATOM 1489 O O . GLY A 1 204 ? 18.314 3.844 -4.924 1.00 72.88 204 GLY A O 1
ATOM 1490 N N . TYR A 1 205 ? 17.229 4.019 -6.877 1.00 75.00 205 TYR A N 1
ATOM 1491 C CA . TYR A 1 205 ? 16.639 2.681 -6.858 1.00 75.00 205 TYR A CA 1
ATOM 1492 C C . TYR A 1 205 ? 17.373 1.769 -7.839 1.00 75.00 205 TYR A C 1
ATOM 1494 O O . TYR A 1 205 ? 16.915 1.526 -8.952 1.00 75.00 205 TYR A O 1
ATOM 1502 N N . CYS A 1 206 ? 18.543 1.286 -7.414 1.00 81.56 206 CYS A N 1
ATOM 1503 C CA . CYS A 1 206 ? 19.432 0.468 -8.239 1.00 81.56 206 CYS A CA 1
ATOM 1504 C C . CYS A 1 206 ? 19.751 -0.881 -7.570 1.00 81.56 206 CYS A C 1
ATOM 1506 O O . CYS A 1 206 ? 20.804 -1.028 -6.943 1.00 81.56 206 CYS A O 1
ATOM 1508 N N . PRO A 1 207 ? 18.838 -1.868 -7.624 1.00 79.81 207 PRO A N 1
ATOM 1509 C CA . PRO A 1 207 ? 19.102 -3.185 -7.064 1.00 79.81 207 PRO A CA 1
ATOM 1510 C C . PRO A 1 207 ? 20.242 -3.866 -7.829 1.00 79.81 207 PRO A C 1
ATOM 1512 O O . PRO A 1 207 ? 20.115 -4.154 -9.016 1.00 79.81 207 PRO A O 1
ATOM 1515 N N . ALA A 1 208 ? 21.344 -4.167 -7.136 1.00 82.94 208 ALA A N 1
ATOM 1516 C CA . ALA A 1 208 ? 22.544 -4.766 -7.734 1.00 82.94 208 ALA A CA 1
ATOM 1517 C C . ALA A 1 208 ? 22.316 -6.175 -8.314 1.00 82.94 208 ALA A C 1
ATOM 1519 O O . ALA A 1 208 ? 23.115 -6.653 -9.112 1.00 82.94 208 ALA A O 1
ATOM 1520 N N . SER A 1 209 ? 21.233 -6.853 -7.918 1.00 81.62 209 SER A N 1
ATOM 1521 C CA . SER A 1 209 ? 20.788 -8.118 -8.515 1.00 81.62 209 SER A CA 1
ATOM 1522 C C . SER A 1 209 ? 20.227 -7.944 -9.929 1.00 81.62 209 SER A C 1
ATOM 1524 O O . SER A 1 209 ? 20.245 -8.894 -10.711 1.00 81.62 209 SER A O 1
ATOM 1526 N N . LEU A 1 210 ? 19.746 -6.744 -10.260 1.00 83.81 210 LEU A N 1
ATOM 1527 C CA . LEU A 1 210 ? 19.052 -6.436 -11.504 1.00 83.81 210 LEU A CA 1
ATOM 1528 C C . LEU A 1 210 ? 19.871 -5.519 -12.411 1.00 83.81 210 LEU A C 1
ATOM 1530 O O . LEU A 1 210 ? 19.917 -5.772 -13.611 1.00 83.81 210 LEU A O 1
ATOM 1534 N N . CYS A 1 211 ? 20.510 -4.495 -11.838 1.00 91.06 211 CYS A N 1
ATOM 1535 C CA . CYS A 1 211 ? 21.169 -3.416 -12.565 1.00 91.06 211 CYS A CA 1
ATOM 1536 C C . CYS A 1 211 ? 22.656 -3.282 -12.232 1.00 91.06 211 CYS A C 1
ATOM 1538 O O . CYS A 1 211 ? 23.075 -3.460 -11.086 1.00 91.06 211 CYS A O 1
ATOM 1540 N N . GLU A 1 212 ? 23.423 -2.855 -13.230 1.00 93.06 212 GLU A N 1
ATOM 1541 C CA . GLU A 1 212 ? 24.839 -2.518 -13.136 1.00 93.06 212 GLU A CA 1
ATOM 1542 C C . GLU A 1 212 ? 25.107 -1.173 -13.798 1.00 93.06 212 GLU A C 1
ATOM 1544 O O . GLU A 1 212 ? 24.378 -0.730 -14.691 1.00 93.06 212 GLU A O 1
ATOM 1549 N N . ALA A 1 213 ? 26.182 -0.527 -13.353 1.00 92.19 213 ALA A N 1
ATOM 1550 C CA . ALA A 1 213 ? 26.694 0.650 -14.026 1.00 92.19 213 ALA A CA 1
ATOM 1551 C C . ALA A 1 213 ? 27.271 0.278 -15.398 1.00 92.19 213 ALA A C 1
ATOM 1553 O O . ALA A 1 213 ? 27.828 -0.804 -15.619 1.00 92.19 213 ALA A O 1
ATOM 1554 N N . CYS A 1 214 ? 27.152 1.232 -16.299 1.00 84.19 214 CYS A N 1
ATOM 1555 C CA . CYS A 1 214 ? 27.713 1.257 -17.632 1.00 84.19 214 CYS A CA 1
ATOM 1556 C C . CYS A 1 214 ? 28.309 2.662 -17.848 1.00 84.19 214 CYS A C 1
ATOM 1558 O O . CYS A 1 214 ? 29.123 2.755 -18.785 1.00 84.19 214 CYS A O 1
#